Protein AF-A0A922YU10-F1 (afdb_monomer_lite)

Secondary structure (DSSP, 8-state):
--S---HHHHHHHHHHHHHHHHHHHHHHHHHHHHHHHHHHH-HHHHHHHHT--S-EESPPEEEEEEEETTTTEEEEEEEETTHHHHHHHS-TT-EE--GGGSTT-S--HHHHHHHHHHHHHHHHHHHHHHHHHHHHHHHHTT--STTTT---HHHHHHHHHGGGHHHHHHHHHHHHHHHTTTTEEETTTEEHHHH-----HHHHHHHHHHHHHHHHHHHHHHHHHHHHHHH-GGGTSPPP-TT--------

pLDDT: mean 87.03, std 13.73, range [37.84, 98.06]

Foldseek 3Di:
DPPPDDPVNLVVVLVVLVCLLVVLVVVVVVVLVVLQVCCVQPLLLLQLQQLFQAKFFLDWRFLDFCRDPVVSHTHPTDTDTSVSCCSNPVDRGDIRHHNNVQVQQWFDRRLLNVLSNLLVVLSVVSNVLSVVLNVQLVVLVPPPDPPSRDDPPVSVVVVVVNPCSVVSNVVSVVSSVPRRQPQAPPRPPHGPVNPDDPDDPVVVVVVVVVVCVVVVVVVVVVVVVVVVCVVPVPVPDDPDPPDPPPDDDDD

Structure (mmCIF, N/CA/C/O backbone):
data_AF-A0A922YU10-F1
#
_entry.id   AF-A0A922YU10-F1
#
loop_
_atom_site.group_PDB
_atom_site.id
_atom_site.type_symbol
_atom_site.label_atom_id
_atom_site.label_alt_id
_atom_site.label_comp_id
_atom_site.label_asym_id
_atom_site.label_entity_id
_atom_site.label_seq_id
_atom_site.pdbx_PDB_ins_code
_atom_site.Cartn_x
_atom_site.Cartn_y
_atom_site.Cartn_z
_atom_site.occupancy
_atom_site.B_iso_or_equiv
_atom_site.auth_seq_id
_atom_site.auth_comp_id
_atom_site.auth_asym_id
_atom_site.auth_atom_id
_atom_site.pdbx_PDB_model_num
ATOM 1 N N . ILE A 1 1 ? 15.944 -7.758 -24.713 1.00 63.25 1 ILE A N 1
ATOM 2 C CA . ILE A 1 1 ? 15.212 -9.053 -24.683 1.00 63.25 1 ILE A CA 1
ATOM 3 C C . ILE A 1 1 ? 14.972 -9.581 -26.100 1.00 63.25 1 ILE A C 1
ATOM 5 O O . ILE A 1 1 ? 15.513 -10.628 -26.408 1.00 63.25 1 ILE A O 1
ATOM 9 N N . LYS A 1 2 ? 14.272 -8.854 -26.985 1.00 69.75 2 LYS A N 1
ATOM 10 C CA . LYS A 1 2 ? 13.959 -9.302 -28.364 1.00 69.75 2 LYS A CA 1
ATOM 11 C C . LYS A 1 2 ? 14.971 -8.888 -29.456 1.00 69.75 2 LYS A C 1
ATOM 13 O O . LYS A 1 2 ? 14.650 -8.929 -30.631 1.00 69.75 2 LYS A O 1
ATOM 18 N N . GLY A 1 3 ? 16.167 -8.427 -29.081 1.00 66.62 3 GLY A N 1
ATOM 19 C CA . GLY A 1 3 ? 17.200 -8.001 -30.045 1.00 66.62 3 GLY A CA 1
ATOM 20 C C . GLY A 1 3 ? 16.913 -6.702 -30.819 1.00 66.62 3 GLY A C 1
ATOM 21 O O . GLY A 1 3 ? 17.742 -6.286 -31.610 1.00 66.62 3 GLY A O 1
ATOM 22 N N . SER A 1 4 ? 15.788 -6.027 -30.563 1.00 69.62 4 SER A N 1
ATOM 23 C CA . SER A 1 4 ? 15.330 -4.829 -31.287 1.00 69.62 4 SER A CA 1
ATOM 24 C C . SER A 1 4 ? 15.672 -3.499 -30.593 1.00 69.62 4 SER A C 1
ATOM 26 O O . SER A 1 4 ? 14.933 -2.522 -30.714 1.00 69.62 4 SER A O 1
ATOM 28 N N . ALA A 1 5 ? 16.722 -3.463 -29.768 1.00 68.50 5 ALA A N 1
ATOM 29 C CA . ALA A 1 5 ? 17.034 -2.287 -28.957 1.00 68.50 5 ALA A CA 1
ATOM 30 C C . ALA A 1 5 ? 17.650 -1.170 -29.813 1.00 68.50 5 ALA A C 1
ATOM 32 O O . ALA A 1 5 ? 18.617 -1.400 -30.533 1.00 68.50 5 ALA A O 1
ATOM 33 N N . THR A 1 6 ? 17.127 0.052 -29.695 1.00 75.69 6 THR A N 1
ATOM 34 C CA . THR A 1 6 ? 17.682 1.238 -30.364 1.00 75.69 6 THR A CA 1
ATOM 35 C C . THR A 1 6 ? 18.381 2.154 -29.358 1.00 75.69 6 THR A C 1
ATOM 37 O O . THR A 1 6 ? 18.243 2.002 -28.139 1.00 75.69 6 THR A O 1
ATOM 40 N N . GLY A 1 7 ? 19.122 3.159 -29.839 1.00 72.94 7 GLY A N 1
ATOM 41 C CA . GLY A 1 7 ? 19.692 4.194 -28.966 1.00 72.94 7 GLY A CA 1
ATOM 42 C C . GLY A 1 7 ? 18.627 4.949 -28.153 1.00 72.94 7 GLY A C 1
ATOM 43 O O . GLY A 1 7 ? 18.881 5.330 -27.010 1.00 72.94 7 GLY A O 1
ATOM 44 N N . GLY A 1 8 ? 17.415 5.103 -28.701 1.00 77.81 8 GLY A N 1
ATOM 45 C CA . GLY A 1 8 ? 16.271 5.693 -28.000 1.00 77.81 8 GLY A CA 1
ATOM 46 C C . GLY A 1 8 ? 15.814 4.853 -26.806 1.00 77.81 8 GLY A C 1
ATOM 47 O O . GLY A 1 8 ? 15.637 5.393 -25.715 1.00 77.81 8 GLY A O 1
ATOM 48 N N . THR A 1 9 ? 15.723 3.528 -26.969 1.00 79.25 9 THR A N 1
ATOM 49 C CA . THR A 1 9 ? 15.340 2.598 -25.892 1.00 79.25 9 THR A CA 1
ATOM 50 C C . THR A 1 9 ? 16.265 2.716 -24.679 1.00 79.25 9 THR A C 1
ATOM 52 O O . THR A 1 9 ? 15.799 2.777 -23.544 1.00 79.25 9 THR A O 1
ATOM 55 N N . HIS A 1 10 ? 17.577 2.806 -24.907 1.00 79.19 10 HIS A N 1
ATOM 56 C CA . HIS A 1 10 ? 18.562 2.922 -23.830 1.00 79.19 10 HIS A CA 1
ATOM 57 C C . HIS A 1 10 ? 18.478 4.263 -23.090 1.00 79.19 10 HIS A C 1
ATOM 59 O O . HIS A 1 10 ? 18.588 4.300 -21.863 1.00 79.19 10 HIS A O 1
ATOM 65 N N . LYS A 1 11 ? 18.257 5.366 -23.819 1.00 83.19 11 LYS A N 1
ATOM 66 C CA . LYS A 1 11 ? 18.072 6.696 -23.218 1.00 83.19 11 LYS A CA 1
ATOM 67 C C . LYS A 1 11 ? 16.794 6.755 -22.379 1.00 83.19 11 LYS A C 1
ATOM 69 O O . LYS A 1 11 ? 16.854 7.216 -21.243 1.00 83.19 11 LYS A O 1
ATOM 74 N N . ALA A 1 12 ? 15.682 6.242 -22.908 1.00 86.75 12 ALA A N 1
ATOM 75 C CA . ALA A 1 12 ? 14.401 6.195 -22.206 1.00 86.75 12 ALA A CA 1
ATOM 76 C C . ALA A 1 12 ? 14.489 5.360 -20.921 1.00 86.75 12 ALA A C 1
ATOM 78 O O . ALA A 1 12 ? 14.097 5.827 -19.855 1.00 86.75 12 ALA A O 1
ATOM 79 N N . LEU A 1 13 ? 15.090 4.168 -21.000 1.00 88.19 13 LEU A N 1
ATOM 80 C CA . LEU A 1 13 ? 15.297 3.302 -19.841 1.00 88.19 13 LEU A CA 1
ATOM 81 C C . LEU A 1 13 ? 16.122 3.996 -18.752 1.00 88.19 13 LEU A C 1
ATOM 83 O O . LEU A 1 13 ? 15.745 3.997 -17.584 1.00 88.19 13 LEU A O 1
ATOM 87 N N . ARG A 1 14 ? 17.245 4.614 -19.135 1.00 87.50 14 ARG A N 1
ATOM 88 C CA . ARG A 1 14 ? 18.115 5.321 -18.192 1.00 87.50 14 ARG A CA 1
ATOM 89 C C . ARG A 1 14 ? 17.399 6.498 -17.536 1.00 87.50 14 ARG A C 1
ATOM 91 O O . ARG A 1 14 ? 17.548 6.685 -16.333 1.00 87.50 14 ARG A O 1
ATOM 98 N N . ALA A 1 15 ? 16.635 7.271 -18.305 1.00 90.75 15 ALA A N 1
ATOM 99 C CA . ALA A 1 15 ? 15.842 8.372 -17.771 1.00 90.75 15 ALA A CA 1
ATOM 100 C C . ALA A 1 15 ? 14.806 7.864 -16.756 1.00 90.75 15 ALA A C 1
ATOM 102 O O . ALA A 1 15 ? 14.769 8.361 -15.634 1.00 90.75 15 ALA A O 1
ATOM 103 N N . ALA A 1 16 ? 14.047 6.820 -17.103 1.00 92.06 16 ALA A N 1
ATOM 104 C CA . ALA A 1 16 ? 13.046 6.224 -16.220 1.00 92.06 16 ALA A CA 1
ATOM 105 C C . ALA A 1 16 ? 13.653 5.706 -14.905 1.00 92.06 16 ALA A C 1
ATOM 107 O O . ALA A 1 16 ? 13.128 5.991 -13.833 1.00 92.06 16 ALA A O 1
ATOM 108 N N . VAL A 1 17 ? 14.793 5.008 -14.968 1.00 93.00 17 VAL A N 1
ATOM 109 C CA . VAL A 1 17 ? 15.491 4.496 -13.775 1.00 93.00 17 VAL A CA 1
ATOM 110 C C . VAL A 1 17 ? 15.980 5.629 -12.873 1.00 93.00 17 VAL A C 1
ATOM 112 O O . VAL A 1 17 ? 15.853 5.531 -11.654 1.00 93.00 17 VAL A O 1
ATOM 115 N N . ILE A 1 18 ? 16.528 6.707 -13.445 1.00 92.75 18 ILE A N 1
ATOM 116 C CA . ILE A 1 18 ? 16.991 7.865 -12.667 1.00 92.75 18 ILE A CA 1
ATOM 117 C C . ILE A 1 18 ? 15.807 8.543 -11.977 1.00 92.75 18 ILE A C 1
ATOM 119 O O . ILE A 1 18 ? 15.871 8.789 -10.775 1.00 92.75 18 ILE A O 1
ATOM 123 N N . VAL A 1 19 ? 14.721 8.793 -12.715 1.00 95.69 19 VAL A N 1
ATOM 124 C CA . VAL A 1 19 ? 13.504 9.395 -12.157 1.00 95.69 19 VAL A CA 1
ATOM 125 C C . VAL A 1 19 ? 12.948 8.526 -11.032 1.00 95.69 19 VAL A C 1
ATOM 127 O O . VAL A 1 19 ? 12.723 9.039 -9.942 1.00 95.69 19 VAL A O 1
ATOM 130 N N . ALA A 1 20 ? 12.807 7.215 -11.244 1.00 94.62 20 ALA A N 1
ATOM 131 C CA . ALA A 1 20 ? 12.330 6.297 -10.212 1.00 94.62 20 ALA A CA 1
ATOM 132 C C . ALA A 1 20 ? 13.243 6.297 -8.973 1.00 94.62 20 ALA A C 1
ATOM 134 O O . ALA A 1 20 ? 12.758 6.365 -7.849 1.00 94.62 20 ALA A O 1
ATOM 135 N N . SER A 1 21 ? 14.564 6.305 -9.164 1.00 95.19 21 SER A N 1
ATOM 136 C CA . SER A 1 21 ? 15.535 6.281 -8.058 1.00 95.19 21 SER A CA 1
ATOM 137 C C . SER A 1 21 ? 15.451 7.500 -7.137 1.00 95.19 21 SER A C 1
ATOM 139 O O . SER A 1 21 ? 15.830 7.391 -5.972 1.00 95.19 21 SER A O 1
ATOM 141 N N . VAL A 1 22 ? 14.973 8.640 -7.649 1.00 96.31 22 VAL A N 1
ATOM 142 C CA . VAL A 1 22 ? 14.784 9.888 -6.890 1.00 96.31 22 VAL A CA 1
ATOM 143 C C . VAL A 1 22 ? 13.349 10.025 -6.381 1.00 96.31 22 VAL A C 1
ATOM 145 O O . VAL A 1 22 ? 13.140 10.382 -5.225 1.00 96.31 22 VAL A O 1
ATOM 148 N N . ALA A 1 23 ? 12.357 9.722 -7.218 1.00 95.88 23 ALA A N 1
ATOM 149 C CA . ALA A 1 23 ? 10.946 9.853 -6.867 1.00 95.88 23 ALA A CA 1
ATOM 150 C C . ALA A 1 23 ? 10.537 8.887 -5.749 1.00 95.88 23 ALA A C 1
ATOM 152 O O . ALA A 1 23 ? 9.730 9.238 -4.895 1.00 95.88 23 ALA A O 1
ATOM 153 N N . MET A 1 24 ? 11.105 7.681 -5.722 1.00 95.31 24 MET A N 1
ATOM 154 C CA . MET A 1 24 ? 10.720 6.676 -4.738 1.00 95.31 24 MET A CA 1
ATOM 155 C C . MET A 1 24 ? 11.103 7.031 -3.295 1.00 95.31 24 MET A C 1
ATOM 157 O O . MET A 1 24 ? 10.224 6.953 -2.444 1.00 95.31 24 MET A O 1
ATOM 161 N N . PRO A 1 25 ? 12.334 7.472 -2.978 1.00 96.06 25 PRO A N 1
ATOM 162 C CA . PRO A 1 25 ? 12.652 7.961 -1.633 1.00 96.06 25 PRO A CA 1
ATOM 163 C C . PRO A 1 25 ? 11.741 9.101 -1.171 1.00 96.06 25 PRO A C 1
ATOM 165 O O . PRO A 1 25 ? 11.291 9.100 -0.029 1.00 96.06 25 PRO A O 1
ATOM 168 N N . LEU A 1 26 ? 11.417 10.034 -2.072 1.00 96.62 26 LEU A N 1
ATOM 169 C CA . LEU A 1 26 ? 10.479 11.121 -1.781 1.00 96.62 26 LEU A CA 1
ATOM 170 C C . LEU A 1 26 ? 9.072 10.586 -1.479 1.00 96.62 26 LEU A C 1
ATOM 172 O O . LEU A 1 26 ? 8.432 11.048 -0.541 1.00 96.62 26 LEU A O 1
ATOM 176 N N . GLN A 1 27 ? 8.613 9.579 -2.226 1.00 95.44 27 GLN A N 1
ATOM 177 C CA . GLN A 1 27 ? 7.332 8.914 -1.986 1.00 95.44 27 GLN A CA 1
ATOM 178 C C . GLN A 1 27 ? 7.302 8.186 -0.635 1.00 95.44 27 GLN A C 1
ATOM 180 O O . GLN A 1 27 ? 6.288 8.234 0.054 1.00 95.44 27 GLN A O 1
ATOM 185 N N . PHE A 1 28 ? 8.396 7.526 -0.244 1.00 94.25 28 PHE A N 1
ATOM 186 C CA . PHE A 1 28 ? 8.517 6.879 1.067 1.00 94.25 28 PHE A CA 1
ATOM 187 C C . PHE A 1 28 ? 8.444 7.898 2.201 1.00 94.25 28 PHE A C 1
ATOM 189 O O . PHE A 1 28 ? 7.699 7.692 3.152 1.00 94.25 28 PHE A O 1
ATOM 196 N N . PHE A 1 29 ? 9.155 9.016 2.063 1.00 94.50 29 PHE A N 1
ATOM 197 C CA . PHE A 1 29 ? 9.092 10.112 3.023 1.00 94.50 29 PHE A CA 1
ATOM 198 C C . PHE A 1 29 ? 7.679 10.705 3.127 1.00 94.50 29 PHE A C 1
ATOM 200 O O . PHE A 1 29 ? 7.156 10.878 4.220 1.00 94.50 29 PHE A O 1
ATOM 207 N N . ALA A 1 30 ? 7.012 10.952 1.996 1.00 94.81 30 ALA A N 1
ATOM 208 C CA . ALA A 1 30 ? 5.623 11.410 2.001 1.00 94.81 30 ALA A CA 1
ATOM 209 C C . ALA A 1 30 ? 4.671 10.384 2.647 1.00 94.81 30 ALA A C 1
ATOM 211 O O . ALA A 1 30 ? 3.748 10.762 3.365 1.00 94.81 30 ALA A O 1
ATOM 212 N N . GLY A 1 31 ? 4.896 9.087 2.415 1.00 92.38 31 GLY A N 1
ATOM 213 C CA . GLY A 1 31 ? 4.129 8.006 3.034 1.00 92.38 31 GLY A CA 1
ATOM 214 C C . GLY A 1 31 ? 4.286 7.955 4.553 1.00 92.38 31 GLY A C 1
ATOM 215 O O . GLY A 1 31 ? 3.296 7.781 5.256 1.00 92.38 31 GLY A O 1
ATOM 216 N N . ASP A 1 32 ? 5.501 8.166 5.053 1.00 93.12 32 ASP A N 1
ATOM 217 C CA . ASP A 1 32 ? 5.805 8.247 6.483 1.00 93.12 32 ASP A CA 1
ATOM 218 C C . ASP A 1 32 ? 5.088 9.431 7.161 1.00 93.12 32 ASP A C 1
ATOM 220 O O . ASP A 1 32 ? 4.375 9.250 8.150 1.00 93.12 32 ASP A O 1
ATOM 224 N N . LEU A 1 33 ? 5.130 10.616 6.540 1.00 93.06 33 LEU A N 1
ATOM 225 C CA . LEU A 1 33 ? 4.363 11.784 6.995 1.00 93.06 33 LEU A CA 1
ATOM 226 C C . LEU A 1 33 ? 2.849 11.516 7.023 1.00 93.06 33 LEU A C 1
ATOM 228 O O . LEU A 1 33 ? 2.152 11.921 7.956 1.00 93.06 33 LEU A O 1
ATOM 232 N N . HIS A 1 34 ? 2.322 10.810 6.019 1.00 91.25 34 HIS A N 1
ATOM 233 C CA . HIS A 1 34 ? 0.925 10.380 6.024 1.00 91.25 34 HIS A CA 1
ATOM 234 C C . HIS A 1 34 ? 0.627 9.358 7.127 1.00 91.25 34 HIS A C 1
ATOM 236 O O . HIS A 1 34 ? -0.472 9.390 7.687 1.00 91.25 34 HIS A O 1
ATOM 242 N N . GLY A 1 35 ? 1.577 8.482 7.457 1.00 88.88 35 GLY A N 1
ATOM 243 C CA . GLY A 1 35 ? 1.487 7.537 8.569 1.00 88.88 35 GLY A CA 1
ATOM 244 C C . GLY A 1 35 ? 1.318 8.252 9.907 1.00 88.88 35 GLY A C 1
ATOM 245 O O . GLY A 1 35 ? 0.346 7.979 10.609 1.00 88.88 35 GLY A O 1
ATOM 246 N N . LEU A 1 36 ? 2.173 9.239 10.195 1.00 90.75 36 LEU A N 1
ATOM 247 C CA . LEU A 1 36 ? 2.076 10.085 11.394 1.00 90.75 36 LEU A CA 1
ATOM 248 C C . LEU A 1 36 ? 0.720 10.790 11.498 1.00 90.75 36 LEU A C 1
ATOM 250 O O . LEU A 1 36 ? 0.037 10.702 12.517 1.00 90.75 36 LEU A O 1
ATOM 254 N N . ASN A 1 37 ? 0.286 11.438 10.413 1.00 92.19 37 ASN A N 1
ATOM 255 C CA . ASN A 1 37 ? -1.009 12.116 10.383 1.00 92.19 37 ASN A CA 1
ATOM 256 C C . ASN A 1 37 ? -2.175 11.137 10.612 1.00 92.19 37 ASN A C 1
ATOM 258 O O . ASN A 1 37 ? -3.168 11.477 11.254 1.00 92.19 37 ASN A O 1
ATOM 262 N N . THR A 1 38 ? -2.070 9.920 10.068 1.00 91.56 38 THR A N 1
ATOM 263 C CA . THR A 1 38 ? -3.089 8.875 10.234 1.00 91.56 38 THR A CA 1
ATOM 264 C C . THR A 1 38 ? -3.099 8.331 11.657 1.00 91.56 38 THR A C 1
ATOM 266 O O . THR A 1 38 ? -4.178 8.063 12.171 1.00 91.56 38 THR A O 1
ATOM 269 N N . LEU A 1 39 ? -1.943 8.210 12.313 1.00 91.19 39 LEU A N 1
ATOM 270 C CA . LEU A 1 39 ? -1.864 7.809 13.716 1.00 91.19 39 LEU A CA 1
ATOM 271 C C . LEU A 1 39 ? -2.597 8.807 14.621 1.00 91.19 39 LEU A C 1
ATOM 273 O O . LEU A 1 39 ? -3.356 8.390 15.489 1.00 91.19 39 LEU A O 1
ATOM 277 N N . GLU A 1 40 ? -2.422 10.106 14.377 1.00 90.75 40 GLU A N 1
ATOM 278 C CA . GLU A 1 40 ? -3.069 11.163 15.161 1.00 90.75 40 GLU A CA 1
ATOM 279 C C . GLU A 1 40 ? -4.591 11.212 14.945 1.00 90.75 40 GLU A C 1
ATOM 281 O O . GLU A 1 40 ? -5.357 11.317 15.901 1.00 90.75 40 GLU A O 1
ATOM 286 N N . HIS A 1 41 ? -5.051 11.110 13.694 1.00 91.81 41 HIS A N 1
ATOM 287 C CA . HIS A 1 41 ? -6.459 11.358 13.356 1.00 91.81 41 HIS A CA 1
ATOM 288 C C . HIS A 1 41 ? -7.307 10.090 13.200 1.00 91.81 41 HIS A C 1
ATOM 290 O O . HIS A 1 41 ? -8.531 10.153 13.308 1.00 91.81 41 HIS A O 1
ATOM 296 N N . GLN A 1 42 ? -6.696 8.947 12.882 1.00 93.25 42 GLN A N 1
ATOM 297 C CA . GLN A 1 42 ? -7.364 7.663 12.626 1.00 93.25 42 GLN A CA 1
ATOM 298 C C . GLN A 1 42 ? -6.573 6.485 13.232 1.00 93.25 42 GLN A C 1
ATOM 300 O O . GLN A 1 42 ? -6.197 5.555 12.510 1.00 93.25 42 GLN A O 1
ATOM 305 N N . PRO A 1 43 ? -6.342 6.480 14.558 1.00 93.94 43 PRO A N 1
ATOM 306 C CA . PRO A 1 43 ? -5.518 5.469 15.228 1.00 93.94 43 PRO A CA 1
ATOM 307 C C . PRO A 1 43 ? -6.021 4.032 15.024 1.00 93.94 43 PRO A C 1
ATOM 309 O O . PRO A 1 43 ? -5.215 3.130 14.800 1.00 93.94 43 PRO A O 1
ATOM 312 N N . ALA A 1 44 ? -7.341 3.817 14.971 1.00 94.50 44 ALA A N 1
ATOM 313 C CA . ALA A 1 44 ? -7.937 2.505 14.696 1.00 94.50 44 ALA A CA 1
ATOM 314 C C . ALA A 1 44 ? -7.490 1.912 13.346 1.00 94.50 44 ALA A C 1
ATOM 316 O O . ALA A 1 44 ? -7.310 0.700 13.213 1.00 94.50 44 ALA A O 1
ATOM 317 N N . LYS A 1 45 ? -7.274 2.767 12.336 1.00 94.69 45 LYS A N 1
ATOM 318 C CA . LYS A 1 45 ? -6.774 2.339 11.027 1.00 94.69 45 LYS A CA 1
ATOM 319 C C . LYS A 1 45 ? -5.336 1.841 11.139 1.00 94.69 45 LYS A C 1
ATOM 321 O O . LYS A 1 45 ? -5.018 0.794 10.586 1.00 94.69 45 LYS A O 1
ATOM 326 N N . VAL A 1 46 ? -4.482 2.573 11.852 1.00 93.31 46 VAL A N 1
ATOM 327 C CA . VAL A 1 46 ? -3.074 2.198 12.051 1.00 93.31 46 VAL A CA 1
ATOM 328 C C . VAL A 1 46 ? -2.964 0.901 12.853 1.00 93.31 46 VAL A C 1
ATOM 330 O O . VAL A 1 46 ? -2.234 -0.006 12.454 1.00 93.31 46 VAL A O 1
ATOM 333 N N . ALA A 1 47 ? -3.762 0.763 13.913 1.00 93.94 47 ALA A N 1
ATOM 334 C CA . ALA A 1 47 ? -3.841 -0.460 14.704 1.00 93.94 47 ALA A CA 1
ATOM 335 C C . ALA A 1 47 ? -4.215 -1.676 13.835 1.00 93.94 47 ALA A C 1
ATOM 337 O O . ALA A 1 47 ? -3.582 -2.728 13.929 1.00 93.94 47 ALA A O 1
ATOM 338 N N . ALA A 1 48 ? -5.174 -1.510 12.915 1.00 95.06 48 ALA A N 1
ATOM 339 C CA . ALA A 1 48 ? -5.566 -2.543 11.957 1.00 95.06 48 ALA A CA 1
ATOM 340 C C . ALA A 1 48 ? -4.490 -2.851 10.893 1.00 95.06 48 ALA A C 1
ATOM 342 O O . ALA A 1 48 ? -4.334 -4.010 10.508 1.00 95.06 48 ALA A O 1
ATOM 343 N N . MET A 1 49 ? -3.722 -1.856 10.425 1.00 94.44 49 MET A N 1
ATOM 344 C CA . MET A 1 49 ? -2.603 -2.085 9.492 1.00 94.44 49 MET A CA 1
ATOM 345 C C . MET A 1 49 ? -1.524 -2.983 10.112 1.00 94.44 49 MET A C 1
ATOM 347 O O . MET A 1 49 ? -1.023 -3.907 9.461 1.00 94.44 49 MET A O 1
ATOM 351 N N . GLU A 1 50 ? -1.188 -2.734 11.378 1.00 91.81 50 GLU A N 1
ATOM 352 C CA . GLU A 1 50 ? -0.142 -3.464 12.100 1.00 91.81 50 GLU A CA 1
ATOM 353 C C . GLU A 1 50 ? -0.644 -4.736 12.801 1.00 91.81 50 GLU A C 1
ATOM 355 O O . GLU A 1 50 ? 0.159 -5.614 13.129 1.00 91.81 50 GLU A O 1
ATOM 360 N N . GLY A 1 51 ? -1.962 -4.884 12.972 1.00 92.69 51 GLY A N 1
ATOM 361 C CA . GLY A 1 51 ? -2.567 -5.992 13.715 1.00 92.69 51 GLY A CA 1
ATOM 362 C C . GLY A 1 51 ? -2.303 -5.893 15.220 1.00 92.69 51 GLY A C 1
ATOM 363 O O . GLY A 1 51 ? -2.000 -6.904 15.854 1.00 92.69 51 GLY A O 1
ATOM 364 N N . ILE A 1 52 ? -2.356 -4.674 15.768 1.00 94.06 52 ILE A N 1
ATOM 365 C CA . ILE A 1 52 ? -2.158 -4.382 17.193 1.00 94.06 52 ILE A CA 1
ATOM 366 C C . ILE A 1 52 ? -3.514 -4.475 17.890 1.00 94.06 52 ILE A C 1
ATOM 368 O O . ILE A 1 52 ? -4.356 -3.596 17.732 1.00 94.06 52 ILE A O 1
ATOM 372 N N . TRP A 1 53 ? -3.732 -5.543 18.652 1.00 93.81 53 TRP A N 1
ATOM 373 C CA . TRP A 1 53 ? -5.012 -5.791 19.323 1.00 93.81 53 TRP A CA 1
ATOM 374 C C . TRP A 1 53 ? -5.158 -4.984 20.606 1.00 93.81 53 TRP A C 1
ATOM 376 O O . TRP A 1 53 ? -6.148 -4.274 20.768 1.00 93.81 53 TRP A O 1
ATOM 386 N N . ASP A 1 54 ? -4.133 -5.020 21.454 1.00 94.62 54 ASP A N 1
ATOM 387 C CA . ASP A 1 54 ? -4.104 -4.325 22.737 1.00 94.62 54 ASP A CA 1
ATOM 388 C C . ASP A 1 54 ? -3.160 -3.124 22.702 1.00 94.62 54 ASP A C 1
ATOM 390 O O . ASP A 1 54 ? -2.093 -3.159 22.078 1.00 94.62 54 ASP A O 1
ATOM 394 N N . THR A 1 55 ? -3.550 -2.063 23.405 1.00 94.75 55 THR A N 1
ATOM 395 C CA . THR A 1 55 ? -2.740 -0.853 23.553 1.00 94.75 55 THR A CA 1
ATOM 396 C C . THR A 1 55 ? -1.449 -1.160 24.292 1.00 94.75 55 THR A C 1
ATOM 398 O O . THR A 1 55 ? -1.445 -1.733 25.382 1.00 94.75 55 THR A O 1
ATOM 401 N N . GLN A 1 56 ? -0.328 -0.775 23.687 1.00 92.00 56 GLN A N 1
ATOM 402 C CA . GLN A 1 56 ? 0.993 -1.095 24.212 1.00 92.00 56 GLN A CA 1
ATOM 403 C C . GLN A 1 56 ? 2.031 -0.034 23.856 1.00 92.00 56 GLN A C 1
ATOM 405 O O . GLN A 1 56 ? 1.956 0.641 22.826 1.00 92.00 56 GLN A O 1
ATOM 410 N N . LYS A 1 57 ? 3.046 0.080 24.715 1.00 92.19 57 LYS A N 1
ATOM 411 C CA . LYS A 1 57 ? 4.226 0.918 24.483 1.00 92.19 57 LYS A CA 1
ATOM 412 C C . LYS A 1 57 ? 5.285 0.141 23.724 1.00 92.19 57 LYS A C 1
ATOM 414 O O . LYS A 1 57 ? 5.601 -0.990 24.087 1.00 92.19 57 LYS A O 1
ATOM 419 N N . GLY A 1 58 ? 5.874 0.770 22.712 1.00 89.00 58 GLY A N 1
ATOM 420 C CA . GLY A 1 58 ? 6.887 0.119 21.883 1.00 89.00 58 GLY A CA 1
ATOM 421 C C . GLY A 1 58 ? 6.306 -1.031 21.065 1.00 89.00 58 GLY A C 1
ATOM 422 O O . GLY A 1 58 ? 6.854 -2.136 21.060 1.00 89.00 58 GLY A O 1
ATOM 423 N N . ALA A 1 59 ? 5.195 -0.754 20.383 1.00 89.44 59 ALA A N 1
ATOM 424 C CA . ALA A 1 59 ? 4.506 -1.686 19.517 1.00 89.44 59 ALA A CA 1
ATOM 425 C C . ALA A 1 59 ? 5.467 -2.297 18.474 1.00 89.44 59 ALA A C 1
ATOM 427 O O . ALA A 1 59 ? 6.298 -1.593 17.875 1.00 89.44 59 ALA A O 1
ATOM 428 N N . PRO A 1 60 ? 5.387 -3.616 18.259 1.00 89.31 60 PRO A N 1
ATOM 429 C CA . PRO A 1 60 ? 6.174 -4.311 17.258 1.00 89.31 60 PRO A CA 1
ATOM 430 C C . PRO A 1 60 ? 5.638 -4.052 15.847 1.00 89.31 60 PRO A C 1
ATOM 432 O O . PRO A 1 60 ? 4.435 -3.913 15.649 1.00 89.31 60 PRO A O 1
ATOM 435 N N . LEU A 1 61 ? 6.538 -4.045 14.861 1.00 89.56 61 LEU A N 1
ATOM 436 C CA . LEU A 1 61 ? 6.153 -4.109 13.449 1.00 89.56 61 LEU A CA 1
ATOM 437 C C . LEU A 1 61 ? 5.872 -5.562 13.088 1.00 89.56 61 LEU A C 1
ATOM 439 O O . LEU A 1 61 ? 6.770 -6.404 13.189 1.00 89.56 61 LEU A O 1
ATOM 443 N N . THR A 1 62 ? 4.662 -5.857 12.627 1.00 90.94 62 THR A N 1
ATOM 444 C CA . THR A 1 62 ? 4.317 -7.212 12.189 1.00 90.94 62 THR A CA 1
ATOM 445 C C . THR A 1 62 ? 4.702 -7.368 10.716 1.00 90.94 62 THR A C 1
ATOM 447 O O . THR A 1 62 ? 4.096 -6.777 9.833 1.00 9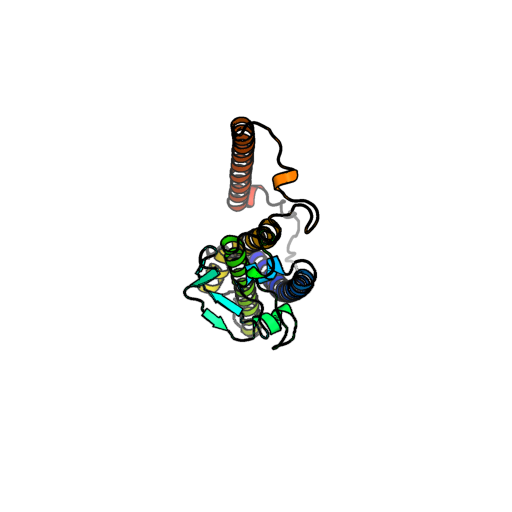0.94 62 THR A O 1
ATOM 450 N N . LEU A 1 63 ? 5.696 -8.184 10.383 1.00 88.19 63 LEU A N 1
ATOM 451 C CA . LEU A 1 63 ? 6.066 -8.433 8.983 1.00 88.19 63 LEU A CA 1
ATOM 452 C C . LEU A 1 63 ? 5.071 -9.367 8.292 1.00 88.19 63 LEU A C 1
ATOM 454 O O . LEU A 1 63 ? 4.698 -9.161 7.138 1.00 88.19 63 LEU A O 1
ATOM 458 N N . PHE A 1 64 ? 4.622 -10.387 9.015 1.00 92.19 64 PHE A N 1
ATOM 459 C CA . PHE A 1 64 ? 3.693 -11.400 8.533 1.00 92.19 64 PHE A CA 1
ATOM 460 C C . PHE A 1 64 ? 2.859 -11.916 9.700 1.00 92.19 64 PHE A C 1
ATOM 462 O O . PHE A 1 64 ? 3.340 -11.936 10.827 1.00 92.19 64 PHE A O 1
ATOM 469 N N . GLY A 1 65 ? 1.632 -12.341 9.435 1.00 91.62 65 GLY A N 1
ATOM 470 C CA . GLY A 1 65 ? 0.734 -12.928 10.421 1.00 91.62 65 GLY A CA 1
ATOM 471 C C . GLY A 1 65 ? -0.647 -13.129 9.812 1.00 91.62 65 GLY A C 1
ATOM 472 O O . GLY A 1 65 ? -0.941 -12.583 8.750 1.00 91.62 65 GLY A O 1
ATOM 473 N N . ILE A 1 66 ? -1.486 -13.924 10.461 1.00 93.94 66 ILE A N 1
ATOM 474 C CA . ILE A 1 66 ? -2.874 -14.141 10.054 1.00 93.94 66 ILE A CA 1
ATOM 475 C C . ILE A 1 66 ? -3.755 -13.522 11.144 1.00 93.94 66 ILE A C 1
ATOM 477 O O . ILE A 1 66 ? -3.875 -14.118 12.216 1.00 93.94 66 ILE A O 1
ATOM 481 N N . PRO A 1 67 ? -4.312 -12.317 10.920 1.00 93.62 67 PRO A N 1
ATOM 482 C CA . PRO A 1 67 ? -5.180 -11.676 11.899 1.00 93.62 67 PRO A CA 1
ATOM 483 C C . PRO A 1 67 ? -6.494 -12.449 12.038 1.00 93.62 67 PRO A C 1
ATOM 485 O O . PRO A 1 67 ? -7.116 -12.817 11.040 1.00 93.62 67 PRO A O 1
ATOM 488 N N . ASP A 1 68 ? -6.907 -12.668 13.280 1.00 93.25 68 ASP A N 1
ATOM 489 C CA . ASP A 1 68 ? -8.149 -13.321 13.670 1.00 93.25 68 ASP A CA 1
ATOM 490 C C . ASP A 1 68 ? -8.936 -12.376 14.581 1.00 93.25 68 ASP A C 1
ATOM 492 O O . ASP A 1 68 ? -8.666 -12.248 15.776 1.00 93.25 68 ASP A O 1
ATOM 496 N N . GLU A 1 69 ? -9.910 -11.688 13.984 1.00 90.31 69 GLU A N 1
ATOM 497 C CA . GLU A 1 69 ? -10.772 -10.729 14.682 1.00 90.31 69 GLU A CA 1
ATOM 498 C C . GLU A 1 69 ? -11.674 -11.388 15.725 1.00 90.31 69 GLU A C 1
ATOM 500 O O . GLU A 1 69 ? -11.993 -10.757 16.727 1.00 90.31 69 GLU A O 1
ATOM 505 N N . ALA A 1 70 ? -12.061 -12.652 15.530 1.00 89.25 70 ALA A N 1
ATOM 506 C CA . ALA A 1 70 ? -12.907 -13.355 16.488 1.00 89.25 70 ALA A CA 1
ATOM 507 C C . ALA A 1 70 ? -12.119 -13.737 17.747 1.00 89.25 70 ALA A C 1
ATOM 509 O O . ALA A 1 70 ? -12.649 -13.667 18.855 1.00 89.25 70 ALA A O 1
ATOM 510 N N . ALA A 1 71 ? -10.852 -14.122 17.577 1.00 90.62 71 ALA A N 1
ATOM 511 C CA . ALA A 1 71 ? -9.949 -14.404 18.686 1.00 90.62 71 ALA A CA 1
ATOM 512 C C . ALA A 1 71 ? -9.282 -13.145 19.268 1.00 90.62 71 ALA A C 1
ATOM 514 O O . ALA A 1 71 ? -8.665 -13.239 20.326 1.00 90.62 71 ALA A O 1
ATOM 515 N N . GLY A 1 72 ? -9.352 -12.000 18.580 1.00 90.25 72 GLY A N 1
ATOM 516 C CA . GLY A 1 72 ? -8.651 -10.772 18.966 1.00 90.25 72 GLY A CA 1
ATOM 517 C C . GLY A 1 72 ? -7.129 -10.935 18.973 1.00 90.25 72 GLY A C 1
ATOM 518 O O . GLY A 1 72 ? -6.452 -10.370 19.827 1.00 90.25 72 GLY A O 1
ATOM 519 N N . THR A 1 73 ? -6.583 -11.770 18.081 1.00 92.19 73 THR A N 1
ATOM 520 C CA . THR A 1 73 ? -5.146 -12.090 18.038 1.00 92.19 73 THR A CA 1
ATOM 521 C C . THR A 1 73 ? -4.638 -12.268 16.608 1.00 92.19 73 THR A C 1
ATOM 523 O O . THR A 1 73 ? -5.402 -12.481 15.669 1.00 92.19 73 THR A O 1
ATOM 526 N N . THR A 1 74 ? -3.319 -12.171 16.416 1.00 93.38 74 THR A N 1
ATOM 527 C CA . THR A 1 74 ? -2.670 -12.447 15.124 1.00 93.38 74 THR A CA 1
ATOM 528 C C . THR A 1 74 ? -1.876 -13.743 15.229 1.00 93.38 74 THR A C 1
ATOM 530 O O . THR A 1 74 ? -0.837 -13.794 15.891 1.00 93.38 74 THR A O 1
ATOM 533 N N . HIS A 1 75 ? -2.334 -14.790 14.546 1.00 91.88 75 HIS A N 1
ATOM 534 C CA . HIS A 1 75 ? -1.656 -16.087 14.520 1.00 91.88 75 HIS A CA 1
ATOM 535 C C . HIS A 1 75 ? -0.393 -16.034 13.655 1.00 91.88 75 HIS A C 1
ATOM 537 O O . HIS A 1 75 ? -0.330 -15.299 12.667 1.00 91.88 75 HIS A O 1
ATOM 543 N N . TYR A 1 76 ? 0.613 -16.846 13.999 1.00 91.69 76 TYR A N 1
ATOM 544 C CA . TYR A 1 76 ? 1.874 -16.973 13.246 1.00 91.69 76 TYR A CA 1
ATOM 545 C C . TYR A 1 76 ? 2.590 -15.633 12.984 1.00 91.69 76 TYR A C 1
ATOM 547 O O . TYR A 1 76 ? 3.210 -15.438 11.936 1.00 91.69 76 TYR A O 1
ATOM 555 N N . ALA A 1 77 ? 2.480 -14.696 13.928 1.00 89.88 77 ALA A N 1
ATOM 556 C CA . ALA A 1 77 ? 2.989 -13.345 13.762 1.00 89.88 77 ALA A CA 1
ATOM 557 C C . ALA A 1 77 ? 4.527 -13.293 13.825 1.00 89.88 77 ALA A C 1
ATOM 559 O O . ALA A 1 77 ? 5.134 -13.572 14.859 1.00 89.88 77 ALA A O 1
ATOM 560 N N . ILE A 1 78 ? 5.155 -12.878 12.725 1.00 92.06 78 ILE A N 1
ATOM 561 C CA . ILE A 1 78 ? 6.580 -12.550 12.646 1.00 92.06 78 ILE A CA 1
ATOM 562 C C . ILE A 1 78 ? 6.718 -11.060 12.926 1.00 92.06 78 ILE A C 1
ATOM 564 O O . ILE A 1 78 ? 6.276 -10.236 12.126 1.00 92.06 78 ILE A O 1
ATOM 568 N N . GLN A 1 79 ? 7.327 -10.720 14.056 1.00 91.00 79 GLN A N 1
ATOM 569 C CA . GLN A 1 79 ? 7.333 -9.363 14.591 1.00 91.00 79 GLN A CA 1
ATOM 570 C C . GLN A 1 79 ? 8.753 -8.868 14.856 1.00 91.00 79 GLN A C 1
ATOM 572 O O . GLN A 1 79 ? 9.597 -9.617 15.347 1.00 91.00 79 GLN A O 1
ATOM 577 N N . ILE A 1 80 ? 9.005 -7.591 14.563 1.00 90.19 80 ILE A N 1
ATOM 578 C CA . ILE A 1 80 ? 10.220 -6.891 14.985 1.00 90.19 80 ILE A CA 1
ATOM 579 C C . ILE A 1 80 ? 9.851 -5.966 16.154 1.00 90.19 80 ILE A C 1
ATOM 581 O O . ILE A 1 80 ? 9.086 -5.017 15.948 1.00 90.19 80 ILE A O 1
ATOM 585 N N . PRO A 1 81 ? 10.379 -6.204 17.372 1.00 88.44 81 PRO A N 1
ATOM 586 C CA . PRO A 1 81 ? 10.043 -5.409 18.552 1.00 88.44 81 PRO A CA 1
ATOM 587 C C . PRO A 1 81 ? 10.300 -3.912 18.354 1.00 88.44 81 PRO A C 1
ATOM 589 O O . PRO A 1 81 ? 11.324 -3.534 17.784 1.00 88.44 81 PRO A O 1
ATOM 592 N N . LYS A 1 82 ? 9.391 -3.067 18.862 1.00 86.38 82 LYS A N 1
ATOM 593 C CA . LYS A 1 82 ? 9.466 -1.589 18.875 1.00 86.38 82 LYS A CA 1
ATOM 594 C C . LYS A 1 82 ? 9.529 -0.881 17.518 1.00 86.38 82 LYS A C 1
ATOM 596 O O . LYS A 1 82 ? 9.532 0.349 17.473 1.00 86.38 82 LYS A O 1
ATOM 601 N N . LEU A 1 83 ? 9.591 -1.624 16.416 1.00 86.44 83 LEU A N 1
ATOM 602 C CA . LEU A 1 83 ? 9.796 -1.039 15.098 1.00 86.44 83 LEU A CA 1
ATOM 603 C C . LEU A 1 83 ? 8.550 -0.297 14.590 1.00 86.44 83 LEU A C 1
ATOM 605 O O . LEU A 1 83 ? 8.707 0.726 13.931 1.00 86.44 83 LEU A O 1
ATOM 609 N N . ALA A 1 84 ? 7.337 -0.743 14.935 1.00 83.44 84 ALA A N 1
ATOM 610 C CA . ALA A 1 84 ? 6.124 -0.013 14.566 1.00 83.44 84 ALA A CA 1
ATOM 611 C C . ALA A 1 84 ? 6.057 1.334 15.288 1.00 83.44 84 ALA A C 1
ATOM 613 O O . ALA A 1 84 ? 5.847 2.344 14.631 1.00 83.44 84 ALA A O 1
ATOM 614 N N . SER A 1 85 ? 6.322 1.384 16.600 1.00 83.31 85 SER A N 1
ATOM 615 C CA . SER A 1 85 ? 6.389 2.661 17.330 1.00 83.31 85 SER A CA 1
ATOM 616 C C . SER A 1 85 ? 7.470 3.596 16.774 1.00 83.31 85 SER A C 1
ATOM 618 O O . SER A 1 85 ? 7.228 4.791 16.618 1.00 83.31 85 SER A O 1
ATOM 620 N N . LEU A 1 86 ? 8.636 3.059 16.393 1.00 85.38 86 LEU A N 1
ATOM 621 C CA . LEU A 1 86 ? 9.693 3.860 15.773 1.00 85.38 86 LEU A CA 1
ATOM 622 C C . LEU A 1 86 ? 9.261 4.470 14.434 1.00 85.38 86 LEU A C 1
ATOM 624 O O . LEU A 1 86 ? 9.556 5.630 14.188 1.00 85.38 86 LEU A O 1
ATOM 628 N N . ILE A 1 87 ? 8.594 3.705 13.570 1.00 85.25 87 ILE A N 1
ATOM 629 C CA . ILE A 1 87 ? 8.186 4.188 12.243 1.00 85.25 87 ILE A CA 1
ATOM 630 C C . ILE A 1 87 ? 6.965 5.109 12.357 1.00 85.25 87 ILE A C 1
ATOM 632 O O . ILE A 1 87 ? 6.947 6.199 11.806 1.00 85.25 87 ILE A O 1
ATOM 636 N N . LEU A 1 88 ? 5.942 4.694 13.102 1.00 83.94 88 LEU A N 1
ATOM 637 C CA . LEU A 1 88 ? 4.654 5.387 13.143 1.00 83.94 88 LEU A CA 1
ATOM 638 C C . LEU A 1 88 ? 4.654 6.624 14.036 1.00 83.94 88 LEU A C 1
ATOM 640 O O . LEU A 1 88 ? 3.825 7.502 13.826 1.00 83.94 88 LEU A O 1
ATOM 644 N N . ALA A 1 89 ? 5.537 6.686 15.035 1.00 85.56 89 ALA A N 1
ATOM 645 C CA . ALA A 1 89 ? 5.562 7.761 16.025 1.00 85.56 89 ALA A CA 1
ATOM 646 C C . ALA A 1 89 ? 6.958 8.366 16.248 1.00 85.56 89 ALA A C 1
ATOM 648 O O . ALA A 1 89 ? 7.096 9.267 17.071 1.00 85.56 89 ALA A O 1
ATOM 649 N N . HIS A 1 90 ? 7.994 7.898 15.539 1.00 89.38 90 HIS A N 1
ATOM 650 C CA . HIS A 1 90 ? 9.381 8.360 15.707 1.00 89.38 90 HIS A CA 1
ATOM 651 C C . HIS A 1 90 ? 9.941 8.206 17.136 1.00 89.38 90 HIS A C 1
ATOM 653 O O . HIS A 1 90 ? 10.941 8.833 17.486 1.00 89.38 90 HIS A O 1
ATOM 659 N N . ASP A 1 91 ? 9.349 7.323 17.948 1.00 89.06 91 ASP A N 1
ATOM 660 C CA . ASP A 1 91 ? 9.788 7.006 19.309 1.00 89.06 91 ASP A CA 1
ATOM 661 C C . ASP A 1 91 ? 9.617 5.504 19.584 1.00 89.06 91 ASP A C 1
ATOM 663 O O . ASP A 1 91 ? 8.535 4.937 19.451 1.00 89.06 91 ASP A O 1
ATOM 667 N N . LEU A 1 92 ? 10.698 4.849 20.017 1.00 88.50 92 LEU A N 1
ATOM 668 C CA . LEU A 1 92 ? 10.737 3.422 20.355 1.00 88.50 92 LEU A CA 1
ATOM 669 C C . LEU A 1 92 ? 9.775 3.011 21.475 1.00 88.50 92 LEU A C 1
ATOM 671 O O . LEU A 1 92 ? 9.495 1.820 21.611 1.00 88.50 92 LEU A O 1
ATOM 675 N N . ASN A 1 93 ? 9.326 3.946 22.311 1.00 89.94 93 ASN A N 1
ATOM 676 C CA . ASN A 1 93 ? 8.425 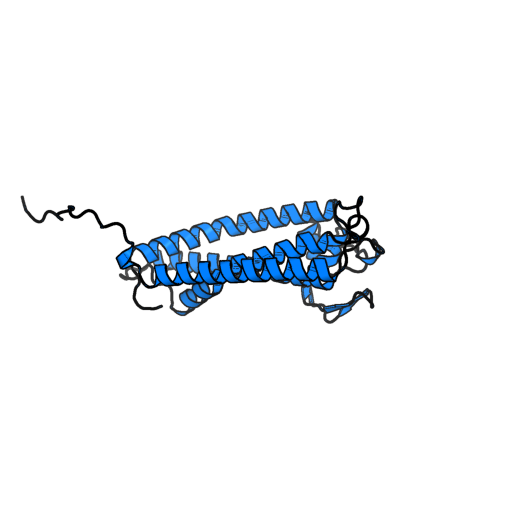3.672 23.428 1.00 89.94 93 ASN A CA 1
ATOM 677 C C . ASN A 1 93 ? 7.075 4.384 23.290 1.00 89.94 93 ASN A C 1
ATOM 679 O O . ASN A 1 93 ? 6.311 4.393 24.259 1.00 89.94 93 ASN A O 1
ATOM 683 N N . ALA A 1 94 ? 6.765 4.936 22.111 1.00 88.38 94 ALA A N 1
ATOM 684 C CA . ALA A 1 94 ? 5.451 5.503 21.849 1.00 88.38 94 ALA A CA 1
ATOM 685 C C . ALA A 1 94 ? 4.355 4.469 22.123 1.00 88.38 94 ALA A C 1
ATOM 687 O O . ALA A 1 94 ? 4.474 3.292 21.753 1.00 88.38 94 ALA A O 1
ATOM 688 N N . GLU A 1 95 ? 3.305 4.933 22.788 1.00 91.81 95 GLU A N 1
ATOM 689 C CA . GLU A 1 95 ? 2.093 4.170 23.040 1.00 91.81 95 GLU A CA 1
ATOM 690 C C . GLU A 1 95 ? 1.216 4.205 21.793 1.00 91.81 95 GLU A C 1
ATOM 692 O O . GLU A 1 95 ? 0.897 5.279 21.285 1.00 91.81 95 GLU A O 1
ATOM 697 N N . ILE A 1 96 ? 0.862 3.028 21.285 1.00 92.06 96 ILE A N 1
ATOM 698 C CA . ILE A 1 96 ? -0.003 2.884 20.116 1.00 92.06 96 ILE A CA 1
ATOM 699 C C . ILE A 1 96 ? -1.299 2.237 20.582 1.00 92.06 96 ILE A C 1
ATOM 701 O O . ILE A 1 96 ? -1.265 1.185 21.224 1.00 92.06 96 ILE A O 1
ATOM 705 N N . GLN A 1 97 ? -2.423 2.877 20.261 1.00 93.94 97 GLN A N 1
ATOM 706 C CA . GLN A 1 97 ? -3.749 2.377 20.607 1.00 93.94 97 GLN A CA 1
ATOM 707 C C . GLN A 1 97 ? -4.046 1.086 19.839 1.00 93.94 97 GLN A C 1
ATOM 709 O O . GLN A 1 97 ? -3.818 1.009 18.631 1.00 93.94 97 GLN A O 1
ATOM 714 N N . GLY A 1 98 ? -4.538 0.077 20.548 1.00 94.31 98 GLY A N 1
ATOM 715 C CA . GLY A 1 98 ? -4.944 -1.203 19.992 1.00 94.31 98 GLY A CA 1
ATOM 716 C C . GLY A 1 98 ? -6.357 -1.169 19.421 1.00 94.31 98 GLY A C 1
ATOM 717 O O . GLY A 1 98 ? -7.162 -0.295 19.731 1.00 94.31 98 GLY A O 1
ATOM 718 N N . ILE A 1 99 ? -6.674 -2.153 18.583 1.00 95.38 99 ILE A N 1
ATOM 719 C CA . ILE A 1 99 ? -7.995 -2.327 17.964 1.00 95.38 99 ILE A CA 1
ATOM 720 C C . ILE A 1 99 ? -9.100 -2.458 19.029 1.00 95.38 99 ILE A C 1
ATOM 722 O O . ILE A 1 99 ? -10.198 -1.932 18.835 1.00 95.38 99 ILE A O 1
ATOM 726 N N . ASN A 1 100 ? -8.803 -3.104 20.163 1.00 93.81 100 ASN A N 1
ATOM 727 C CA . ASN A 1 100 ? -9.758 -3.353 21.248 1.00 93.81 100 ASN A CA 1
ATOM 728 C C . ASN A 1 100 ? -10.265 -2.065 21.925 1.00 93.81 100 ASN A C 1
ATOM 730 O O . ASN A 1 100 ? -11.360 -2.065 22.488 1.00 93.81 100 ASN A O 1
ATOM 734 N N . ASP A 1 101 ? -9.535 -0.953 21.796 1.00 94.38 101 ASP A N 1
ATOM 735 C CA . ASP A 1 101 ? -9.947 0.357 22.316 1.00 94.38 101 ASP A CA 1
ATOM 736 C C . ASP A 1 101 ? -11.009 1.046 21.432 1.00 94.38 101 ASP A C 1
ATOM 738 O O . ASP A 1 101 ? -11.558 2.085 21.808 1.00 94.38 101 ASP A O 1
ATOM 742 N N . PHE A 1 102 ? -11.352 0.466 20.273 1.00 92.31 102 PHE A N 1
ATOM 743 C CA . PHE A 1 102 ? -12.308 1.021 19.304 1.00 92.31 102 PHE A CA 1
ATOM 744 C C . PHE A 1 102 ? -13.503 0.088 19.028 1.00 92.31 102 PHE A C 1
ATOM 746 O O . PHE A 1 102 ? -13.754 -0.270 17.870 1.00 92.31 102 PHE A O 1
ATOM 753 N N . PRO A 1 103 ? -14.292 -0.308 20.044 1.00 89.50 103 PRO A N 1
ATOM 754 C CA . PRO A 1 103 ? -15.343 -1.311 19.888 1.00 89.50 103 PRO A CA 1
ATOM 755 C C . PRO A 1 103 ? -16.390 -0.889 18.846 1.00 89.50 103 PRO A C 1
ATOM 757 O O . PRO A 1 103 ? -17.081 0.120 18.994 1.00 89.50 103 PRO A O 1
ATOM 760 N N . GLY A 1 104 ? -16.503 -1.668 17.764 1.00 86.12 104 GLY A N 1
ATOM 761 C CA . GLY A 1 104 ? -17.441 -1.409 16.664 1.00 86.12 104 GLY A CA 1
ATOM 762 C C . GLY A 1 104 ? -17.147 -0.144 15.843 1.00 86.12 104 GLY A C 1
ATOM 763 O O . GLY A 1 104 ? -17.994 0.283 15.056 1.00 86.12 104 GLY A O 1
ATOM 764 N N . ALA A 1 105 ? -15.973 0.465 16.031 1.00 91.69 105 ALA A N 1
ATOM 765 C CA . ALA A 1 105 ? -15.522 1.677 15.348 1.00 91.69 105 ALA A CA 1
ATOM 766 C C . ALA A 1 105 ? -14.156 1.492 14.657 1.00 91.69 105 ALA A C 1
ATOM 768 O O . ALA A 1 105 ? -13.523 2.476 14.278 1.00 91.69 105 ALA A O 1
ATOM 769 N N . HIS A 1 106 ? -13.715 0.246 14.475 1.00 93.31 106 HIS A N 1
ATOM 770 C CA . HIS A 1 106 ? -12.507 -0.102 13.732 1.00 93.31 106 HIS A CA 1
ATOM 771 C C . HIS A 1 106 ? -12.851 -0.694 12.352 1.00 93.31 106 HIS A C 1
ATOM 773 O O . HIS A 1 106 ? -13.931 -1.269 12.172 1.00 93.31 106 HIS A O 1
ATOM 779 N N . PRO A 1 107 ? -11.947 -0.576 11.363 1.00 94.69 107 PRO A N 1
ATOM 780 C CA . PRO A 1 107 ? -12.109 -1.254 10.084 1.00 94.69 107 PRO A CA 1
ATOM 781 C C . PRO A 1 107 ? -11.904 -2.769 10.228 1.00 94.69 107 PRO A C 1
ATOM 783 O O . PRO A 1 107 ? -11.291 -3.217 11.203 1.00 94.69 107 PRO A O 1
ATOM 786 N N . PRO A 1 108 ? -12.347 -3.570 9.242 1.00 95.25 108 PRO A N 1
ATOM 787 C CA . PRO A 1 108 ? -11.965 -4.975 9.181 1.00 95.25 108 PRO A CA 1
ATOM 788 C C . PRO A 1 108 ? -10.439 -5.077 9.053 1.00 95.25 108 PRO A C 1
ATOM 790 O O . PRO A 1 108 ? -9.823 -4.470 8.172 1.00 95.25 108 PRO A O 1
ATOM 793 N N . VAL A 1 109 ? -9.829 -5.843 9.947 1.00 95.25 109 VAL A N 1
ATOM 794 C CA . VAL A 1 109 ? -8.386 -5.926 10.163 1.00 95.25 109 VAL A CA 1
ATOM 795 C C . VAL A 1 109 ? -7.722 -6.655 9.007 1.00 95.25 109 VAL A C 1
ATOM 797 O O . VAL A 1 109 ? -6.782 -6.131 8.415 1.00 95.25 109 VAL A O 1
ATOM 800 N N . ALA A 1 110 ? -8.223 -7.833 8.621 1.00 95.00 110 ALA A N 1
ATOM 801 C CA . ALA A 1 110 ? -7.536 -8.675 7.639 1.00 95.00 110 ALA A CA 1
ATOM 802 C C . ALA A 1 110 ? -7.311 -7.992 6.270 1.00 95.00 110 ALA A C 1
ATOM 804 O O . ALA A 1 110 ? -6.173 -7.998 5.787 1.00 95.00 110 ALA A O 1
ATOM 805 N N . PRO A 1 111 ? -8.315 -7.356 5.632 1.00 95.69 111 PRO A N 1
ATOM 806 C CA . PRO A 1 111 ? -8.104 -6.691 4.347 1.00 95.69 111 PRO A CA 1
ATOM 807 C C . PRO A 1 111 ? -7.113 -5.526 4.438 1.00 95.69 111 PRO A C 1
ATOM 809 O O . PRO A 1 111 ? -6.288 -5.356 3.540 1.00 95.69 111 PRO A O 1
ATOM 812 N N . VAL A 1 112 ? -7.168 -4.741 5.519 1.00 96.12 112 VAL A N 1
ATOM 813 C CA . VAL A 1 112 ? -6.286 -3.584 5.734 1.00 96.12 112 VAL A CA 1
ATOM 814 C C . VAL A 1 112 ? -4.853 -4.049 5.993 1.00 96.12 112 VAL A C 1
ATOM 816 O O . VAL A 1 112 ? -3.927 -3.578 5.332 1.00 96.12 112 VAL A O 1
ATOM 819 N N . PHE A 1 113 ? -4.682 -5.036 6.873 1.00 95.75 113 PHE A N 1
ATOM 820 C CA . PHE A 1 113 ? -3.408 -5.663 7.219 1.00 95.75 113 PHE A CA 1
ATOM 821 C C . PHE A 1 113 ? -2.667 -6.188 5.980 1.00 95.75 113 PHE A C 1
ATOM 823 O O . PHE A 1 113 ? -1.489 -5.883 5.764 1.00 95.75 113 PHE A O 1
ATOM 830 N N . TRP A 1 114 ? -3.344 -6.959 5.124 1.00 95.88 114 TRP A N 1
ATOM 831 C CA . TRP A 1 114 ? -2.713 -7.519 3.926 1.00 95.88 114 TRP A CA 1
ATOM 832 C C . TRP A 1 114 ? -2.459 -6.469 2.850 1.00 95.88 114 TRP A C 1
ATOM 834 O O . TRP A 1 114 ? -1.387 -6.468 2.241 1.00 95.88 114 TRP A O 1
ATOM 844 N N . SER A 1 115 ? -3.395 -5.541 2.645 1.00 96.50 115 SER A N 1
ATOM 845 C CA . SER A 1 115 ? -3.224 -4.469 1.659 1.00 96.50 115 SER A CA 1
ATOM 846 C C . SER A 1 115 ? -2.042 -3.568 2.019 1.00 96.50 115 SER A C 1
ATOM 848 O O . SER A 1 115 ? -1.246 -3.226 1.147 1.00 96.50 115 SER A O 1
ATOM 850 N N . PHE A 1 116 ? -1.847 -3.262 3.306 1.00 95.38 116 PHE A N 1
ATOM 851 C CA . PHE A 1 116 ? -0.700 -2.484 3.775 1.00 95.38 116 PHE A CA 1
ATOM 852 C C . PHE A 1 116 ? 0.629 -3.184 3.469 1.00 95.38 116 PHE A C 1
ATOM 854 O O . PHE A 1 116 ? 1.543 -2.575 2.911 1.00 95.38 116 PHE A O 1
ATOM 861 N N . ARG A 1 117 ? 0.714 -4.495 3.723 1.00 95.00 117 ARG A N 1
ATOM 862 C CA . ARG A 1 117 ? 1.912 -5.297 3.418 1.00 95.00 117 ARG A CA 1
ATOM 863 C C . ARG A 1 117 ? 2.198 -5.394 1.931 1.00 95.00 117 ARG A C 1
ATOM 865 O O . ARG A 1 117 ? 3.356 -5.297 1.538 1.00 95.00 117 ARG A O 1
ATOM 872 N N . VAL A 1 118 ? 1.172 -5.544 1.097 1.00 96.62 118 VAL A N 1
ATOM 873 C CA . VAL A 1 118 ? 1.347 -5.522 -0.362 1.00 96.62 118 VAL A CA 1
ATOM 874 C C . VAL A 1 118 ? 1.834 -4.146 -0.819 1.00 96.62 118 VAL A C 1
ATOM 876 O O . VAL A 1 118 ? 2.780 -4.071 -1.597 1.00 96.62 118 VAL A O 1
ATOM 879 N N . MET A 1 119 ? 1.254 -3.060 -0.303 1.00 96.06 119 MET A N 1
ATOM 880 C CA . MET A 1 119 ? 1.658 -1.691 -0.637 1.00 96.06 119 MET A CA 1
ATOM 881 C C . MET A 1 119 ? 3.131 -1.434 -0.284 1.00 96.06 119 MET A C 1
ATOM 883 O O . MET A 1 119 ? 3.919 -1.058 -1.156 1.00 96.06 119 MET A O 1
ATOM 887 N N . VAL A 1 120 ? 3.519 -1.673 0.972 1.00 93.50 120 VAL A N 1
ATOM 888 C CA . VAL A 1 120 ? 4.894 -1.449 1.445 1.00 93.50 120 VAL A CA 1
ATOM 889 C C . VAL A 1 120 ? 5.862 -2.447 0.803 1.00 93.50 120 VAL A C 1
ATOM 891 O O . VAL A 1 120 ? 6.952 -2.067 0.379 1.00 93.50 120 VAL A O 1
ATOM 894 N N . GLY A 1 121 ? 5.471 -3.713 0.656 1.00 95.31 121 GLY A N 1
ATOM 895 C CA . GLY A 1 121 ? 6.292 -4.757 0.042 1.00 95.31 121 GLY A CA 1
ATOM 896 C C . GLY A 1 121 ? 6.597 -4.481 -1.432 1.00 95.31 121 GLY A C 1
ATOM 897 O O . GLY A 1 121 ? 7.746 -4.568 -1.860 1.00 95.31 121 GLY A O 1
ATOM 898 N N . VAL A 1 122 ? 5.596 -4.074 -2.216 1.00 96.56 122 VAL A N 1
ATOM 899 C CA . VAL A 1 122 ? 5.806 -3.712 -3.625 1.00 96.56 122 VAL A CA 1
ATOM 900 C C . VAL A 1 122 ? 6.574 -2.395 -3.742 1.00 96.56 122 VAL A C 1
ATOM 902 O O . VAL A 1 122 ? 7.479 -2.297 -4.570 1.00 96.56 122 VAL A O 1
ATOM 905 N N . GLY A 1 123 ? 6.287 -1.407 -2.888 1.00 95.75 123 GLY A N 1
ATOM 906 C CA . GLY A 1 123 ? 7.037 -0.150 -2.843 1.00 95.75 123 GLY A CA 1
ATOM 907 C C . GLY A 1 123 ? 8.517 -0.355 -2.505 1.00 95.75 123 GLY A C 1
ATOM 908 O O . GLY A 1 123 ? 9.390 0.202 -3.164 1.00 95.75 123 GLY A O 1
ATOM 909 N N . THR A 1 124 ? 8.837 -1.200 -1.527 1.00 95.50 124 THR A N 1
ATOM 910 C CA . THR A 1 124 ? 10.233 -1.493 -1.154 1.00 95.50 124 THR A CA 1
ATOM 911 C C . THR A 1 124 ? 10.945 -2.283 -2.251 1.00 95.50 124 THR A C 1
ATOM 913 O O . THR A 1 124 ? 12.088 -1.969 -2.591 1.00 95.50 124 THR A O 1
ATOM 916 N N . LEU A 1 125 ? 10.256 -3.239 -2.883 1.00 96.62 125 LEU A N 1
ATOM 917 C CA . LEU A 1 125 ? 10.770 -3.976 -4.039 1.00 96.62 125 LEU A CA 1
ATOM 918 C C . LEU A 1 125 ? 11.097 -3.041 -5.210 1.00 96.62 125 LEU A C 1
ATOM 920 O O . LEU A 1 125 ? 12.187 -3.117 -5.778 1.00 96.62 125 LEU A O 1
ATOM 924 N N . MET A 1 126 ? 10.177 -2.139 -5.555 1.00 96.44 126 MET A N 1
ATOM 925 C CA . MET A 1 126 ? 10.372 -1.155 -6.620 1.00 96.44 126 MET A CA 1
ATOM 926 C C . MET A 1 126 ? 11.594 -0.263 -6.344 1.00 96.44 126 MET A C 1
ATOM 928 O O . MET A 1 126 ? 12.388 -0.024 -7.257 1.00 96.44 126 MET A O 1
ATOM 932 N N . LEU A 1 127 ? 11.797 0.164 -5.091 1.00 96.62 127 LEU A N 1
ATOM 933 C CA . LEU A 1 127 ? 12.937 0.993 -4.690 1.00 96.62 127 LEU A CA 1
ATOM 934 C C . LEU A 1 127 ? 14.245 0.219 -4.854 1.00 96.62 127 LEU A C 1
ATOM 936 O O . LEU A 1 127 ? 15.193 0.715 -5.466 1.00 96.62 127 LEU A O 1
ATOM 940 N N . GLY A 1 128 ? 14.269 -1.027 -4.377 1.00 96.69 128 GLY A N 1
ATOM 941 C CA . GLY A 1 128 ? 15.406 -1.927 -4.532 1.00 96.69 128 GLY A CA 1
ATOM 942 C C . GLY A 1 128 ? 15.773 -2.147 -6.000 1.00 96.69 128 GLY A C 1
ATOM 943 O O . GLY A 1 128 ? 16.945 -2.045 -6.368 1.00 96.69 128 GLY A O 1
ATOM 944 N N . VAL A 1 129 ? 14.789 -2.380 -6.873 1.00 96.31 129 VAL A N 1
ATOM 945 C CA . VAL A 1 129 ? 15.022 -2.545 -8.319 1.00 96.31 129 VAL A CA 1
ATOM 946 C C . VAL A 1 129 ? 15.537 -1.250 -8.955 1.00 96.31 129 VAL A C 1
ATOM 948 O O . VAL A 1 129 ? 16.497 -1.296 -9.730 1.00 96.31 129 VAL A O 1
ATOM 951 N N . ALA A 1 130 ? 14.959 -0.094 -8.621 1.00 95.69 130 ALA A N 1
ATOM 952 C CA . ALA A 1 130 ? 15.396 1.196 -9.151 1.00 95.69 130 ALA A CA 1
ATOM 953 C C . ALA A 1 130 ? 16.857 1.489 -8.775 1.00 95.69 130 ALA A C 1
ATOM 955 O O . ALA A 1 130 ? 17.686 1.740 -9.653 1.00 95.69 130 ALA A O 1
ATOM 956 N N . TRP A 1 131 ? 17.200 1.364 -7.492 1.00 96.62 131 TRP A N 1
ATOM 957 C CA . TRP A 1 131 ? 18.545 1.631 -6.985 1.00 96.62 131 TRP A CA 1
ATOM 958 C C . TRP A 1 131 ? 19.584 0.621 -7.463 1.00 96.62 131 TRP A C 1
ATOM 960 O O . TRP A 1 131 ? 20.672 1.021 -7.879 1.00 96.62 131 TRP A O 1
ATOM 970 N N . THR A 1 132 ? 19.264 -0.675 -7.479 1.00 95.06 132 THR A N 1
ATOM 971 C CA . THR A 1 132 ? 20.182 -1.693 -8.021 1.00 95.06 132 THR A CA 1
ATOM 972 C C . THR A 1 132 ? 20.440 -1.469 -9.510 1.00 95.06 132 THR A C 1
ATOM 974 O O . THR A 1 132 ? 21.590 -1.538 -9.949 1.00 95.06 132 THR A O 1
ATOM 977 N N . THR A 1 133 ? 19.412 -1.115 -10.288 1.00 92.94 133 THR A N 1
ATOM 978 C CA . THR A 1 133 ? 19.564 -0.790 -11.713 1.00 92.94 133 THR A CA 1
ATOM 979 C C . THR A 1 133 ? 20.388 0.482 -11.911 1.00 92.94 133 THR A C 1
ATOM 981 O O . THR A 1 133 ? 21.307 0.495 -12.733 1.00 92.94 133 THR A O 1
ATOM 984 N N . ALA A 1 134 ? 20.121 1.540 -11.142 1.00 92.69 134 ALA A N 1
ATOM 985 C CA . ALA A 1 134 ? 20.887 2.784 -11.193 1.00 92.69 134 ALA A CA 1
ATOM 986 C C . ALA A 1 134 ? 22.364 2.558 -10.839 1.00 92.69 134 ALA A C 1
ATOM 988 O O . ALA A 1 134 ? 23.251 3.044 -11.543 1.00 92.69 134 ALA A O 1
ATOM 989 N N . TRP A 1 135 ? 22.635 1.760 -9.805 1.00 92.06 135 TRP A N 1
ATOM 990 C CA . TRP A 1 135 ? 23.986 1.379 -9.402 1.00 92.06 135 TRP A CA 1
ATOM 991 C C . TRP A 1 135 ? 24.711 0.572 -10.486 1.00 92.06 135 TRP A C 1
ATOM 993 O O . TRP A 1 135 ? 25.866 0.868 -10.803 1.00 92.06 135 TRP A O 1
ATOM 1003 N N . MET A 1 136 ? 24.038 -0.395 -11.124 1.00 90.31 136 MET A N 1
ATOM 1004 C CA . MET A 1 136 ? 24.607 -1.148 -12.251 1.00 90.31 136 MET A CA 1
ATOM 1005 C C . MET A 1 136 ? 24.964 -0.232 -13.428 1.00 90.31 136 MET A C 1
ATOM 1007 O O . MET A 1 136 ? 26.058 -0.348 -13.985 1.00 90.31 136 MET A O 1
ATOM 1011 N N . LEU A 1 137 ? 24.077 0.705 -13.784 1.00 88.44 137 LEU A N 1
ATOM 1012 C CA . LEU A 1 137 ? 24.332 1.694 -14.837 1.00 88.44 137 LEU A CA 1
ATOM 1013 C C . LEU A 1 137 ? 25.485 2.639 -14.470 1.00 88.44 137 LEU A C 1
ATOM 1015 O O . LEU A 1 137 ? 26.286 3.007 -15.330 1.00 88.44 137 LEU A O 1
ATOM 1019 N N . TRP A 1 138 ? 25.600 3.019 -13.196 1.00 86.56 138 TRP A N 1
ATOM 1020 C CA . TRP A 1 138 ? 26.690 3.857 -12.705 1.00 86.56 138 TRP A CA 1
ATOM 1021 C C . TRP A 1 138 ? 28.044 3.136 -12.760 1.00 86.56 138 TRP A C 1
ATOM 1023 O O . TRP A 1 138 ? 29.007 3.700 -13.283 1.00 86.56 138 TRP A O 1
ATOM 1033 N N . ARG A 1 139 ? 28.114 1.872 -12.316 1.00 86.06 139 ARG A N 1
ATOM 1034 C CA . ARG A 1 139 ? 29.343 1.058 -12.342 1.00 86.06 139 ARG A CA 1
ATOM 1035 C C . ARG A 1 139 ? 29.845 0.823 -13.769 1.00 86.06 139 ARG A C 1
ATOM 1037 O O . ARG A 1 139 ? 31.037 0.968 -14.032 1.00 86.06 139 ARG A O 1
ATOM 1044 N N . ARG A 1 140 ? 28.930 0.542 -14.702 1.00 79.62 140 ARG A N 1
ATOM 1045 C CA . ARG A 1 140 ? 29.248 0.284 -16.119 1.00 79.62 140 ARG A CA 1
ATOM 1046 C C . ARG A 1 140 ? 29.588 1.540 -16.920 1.00 79.62 140 ARG A C 1
ATOM 1048 O O . ARG A 1 140 ? 30.165 1.440 -17.998 1.00 79.62 140 ARG A O 1
ATOM 1055 N N . ARG A 1 141 ? 29.333 2.745 -16.388 1.00 73.56 141 ARG A N 1
ATOM 1056 C CA . ARG A 1 141 ? 29.726 4.008 -17.044 1.00 73.56 141 ARG A CA 1
ATOM 1057 C C . ARG A 1 141 ? 31.241 4.102 -17.287 1.00 73.56 141 ARG A C 1
ATOM 1059 O O . ARG A 1 141 ? 31.655 4.805 -18.207 1.00 73.56 141 ARG A O 1
ATOM 1066 N N . ARG A 1 142 ? 32.054 3.419 -16.469 1.00 64.62 142 ARG A N 1
ATOM 1067 C CA . ARG A 1 142 ? 33.526 3.406 -16.556 1.00 64.62 142 ARG A CA 1
ATOM 1068 C C . ARG A 1 142 ? 34.088 2.345 -17.508 1.00 64.62 142 ARG A C 1
ATOM 1070 O O . ARG A 1 142 ? 35.284 2.363 -17.768 1.00 64.62 142 ARG A O 1
ATOM 1077 N N . GLU A 1 143 ? 33.260 1.447 -18.036 1.00 66.50 143 GLU A N 1
ATOM 1078 C CA . GLU A 1 143 ? 33.716 0.399 -18.950 1.00 66.50 143 GLU A CA 1
ATOM 1079 C C . GLU A 1 143 ? 33.952 0.976 -20.360 1.00 66.50 143 GLU A C 1
ATOM 1081 O O . GLU A 1 143 ? 33.187 1.803 -20.869 1.00 66.50 143 GLU A O 1
ATOM 1086 N N . THR A 1 144 ? 35.047 0.565 -21.002 1.00 51.06 144 THR A N 1
ATOM 1087 C CA . THR A 1 144 ? 35.462 1.020 -22.344 1.00 51.06 144 THR A CA 1
ATOM 1088 C C . THR A 1 144 ? 34.702 0.310 -23.472 1.00 51.06 144 THR A C 1
ATOM 1090 O O . THR A 1 144 ? 34.868 0.656 -24.637 1.00 51.06 144 THR A O 1
ATOM 1093 N N . ALA A 1 145 ? 33.854 -0.666 -23.135 1.00 55.00 145 ALA A N 1
ATOM 1094 C CA . ALA A 1 145 ? 33.122 -1.486 -24.092 1.00 55.00 145 ALA A CA 1
ATOM 1095 C C . ALA A 1 145 ? 32.056 -0.677 -24.870 1.00 55.00 145 ALA A C 1
ATOM 1097 O O . ALA A 1 145 ? 31.489 0.272 -24.325 1.00 55.00 145 ALA A O 1
ATOM 1098 N N . PRO A 1 146 ? 31.739 -1.056 -26.122 1.00 54.91 146 PRO A N 1
ATOM 1099 C CA . PRO A 1 146 ? 30.738 -0.374 -26.951 1.00 54.91 146 PRO A CA 1
ATOM 1100 C C . PRO A 1 146 ? 29.296 -0.477 -26.418 1.00 54.91 146 PRO A C 1
ATOM 1102 O O . PRO A 1 146 ? 28.439 0.298 -26.832 1.00 54.91 146 PRO A O 1
ATOM 1105 N N . ASP A 1 147 ? 29.031 -1.369 -25.458 1.00 59.06 147 ASP A N 1
ATOM 1106 C CA . ASP A 1 147 ? 27.689 -1.698 -24.958 1.00 59.06 147 ASP A CA 1
ATOM 1107 C C . ASP A 1 147 ? 27.426 -1.177 -23.525 1.00 59.06 147 ASP A C 1
ATOM 1109 O O . ASP A 1 147 ? 26.908 -1.871 -22.650 1.00 59.06 147 ASP A O 1
ATOM 1113 N N . LYS A 1 148 ? 27.821 0.075 -23.248 1.00 56.00 148 LYS A N 1
ATOM 1114 C CA . LYS A 1 148 ? 27.805 0.689 -21.894 1.00 56.00 148 LYS A CA 1
ATOM 1115 C C . LYS A 1 148 ? 26.418 0.783 -21.248 1.00 56.00 148 LYS A C 1
ATOM 1117 O O . LYS A 1 148 ? 26.304 1.073 -20.059 1.00 56.00 148 LYS A O 1
ATOM 1122 N N . THR A 1 149 ? 25.361 0.593 -22.035 1.00 58.59 149 THR A N 1
ATOM 1123 C CA . THR A 1 149 ? 23.959 0.651 -21.605 1.00 58.59 149 THR A CA 1
ATOM 1124 C C . THR A 1 149 ? 23.273 -0.713 -21.577 1.00 58.59 149 THR A C 1
ATOM 1126 O O . THR A 1 149 ? 22.110 -0.778 -21.176 1.00 58.59 149 THR A O 1
ATOM 1129 N N . ALA A 1 150 ? 23.954 -1.799 -21.958 1.00 68.50 150 ALA A N 1
ATOM 1130 C CA . ALA A 1 150 ? 23.382 -3.131 -21.839 1.00 68.50 150 ALA A CA 1
ATOM 1131 C C . ALA A 1 150 ? 23.340 -3.568 -20.379 1.00 68.50 150 ALA A C 1
ATOM 1133 O O . ALA A 1 150 ? 24.358 -3.842 -19.738 1.00 68.50 150 ALA A O 1
ATOM 1134 N N . LEU A 1 151 ? 22.124 -3.667 -19.856 1.00 80.94 151 LEU A N 1
ATOM 1135 C CA . LEU A 1 151 ? 21.850 -4.379 -18.618 1.00 80.94 151 LEU A CA 1
ATOM 1136 C C . LEU A 1 151 ? 21.894 -5.894 -18.864 1.00 80.94 151 LEU A C 1
ATOM 1138 O O . LEU A 1 151 ? 21.546 -6.358 -19.957 1.00 80.94 151 LEU A O 1
ATOM 1142 N N . PRO A 1 152 ? 22.283 -6.693 -17.855 1.00 85.44 152 PRO A N 1
ATOM 1143 C CA . PRO A 1 152 ? 22.236 -8.144 -17.969 1.00 85.44 152 PRO A CA 1
ATOM 1144 C C . PRO A 1 152 ? 20.792 -8.608 -18.226 1.00 85.44 152 PRO A C 1
ATOM 1146 O O . PRO A 1 152 ? 19.839 -8.040 -17.688 1.00 85.44 152 PRO A O 1
ATOM 1149 N N . ARG A 1 153 ? 20.621 -9.660 -19.042 1.00 84.38 153 ARG A N 1
ATOM 1150 C CA . ARG A 1 153 ? 19.293 -10.181 -19.428 1.00 84.38 153 ARG A CA 1
ATOM 1151 C C . ARG A 1 153 ? 18.352 -10.430 -18.234 1.00 84.38 153 ARG A C 1
ATOM 1153 O O . ARG A 1 153 ? 17.191 -10.051 -18.363 1.00 84.38 153 ARG A O 1
ATOM 1160 N N . PRO 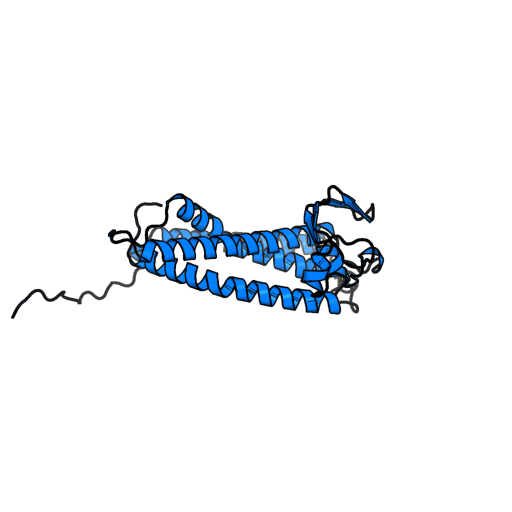A 1 154 ? 18.807 -10.973 -17.084 1.00 89.38 154 PRO A N 1
ATOM 1161 C CA . PRO A 1 154 ? 17.959 -11.119 -15.900 1.00 89.38 154 PRO A CA 1
ATOM 1162 C C . PRO A 1 154 ? 17.361 -9.797 -15.406 1.00 89.38 154 PRO A C 1
ATOM 1164 O O . PRO A 1 154 ? 16.161 -9.730 -15.167 1.00 89.38 154 PRO A O 1
ATOM 1167 N N . MET A 1 155 ? 18.156 -8.723 -15.338 1.00 89.94 155 MET A N 1
ATOM 1168 C CA . MET A 1 155 ? 17.668 -7.411 -14.896 1.00 89.94 155 MET A CA 1
ATOM 1169 C C . MET A 1 155 ? 16.613 -6.850 -15.856 1.00 89.94 155 MET A C 1
ATOM 1171 O O . MET A 1 155 ? 15.632 -6.255 -15.427 1.00 89.94 155 MET A O 1
ATOM 1175 N N . LEU A 1 156 ? 16.761 -7.088 -17.162 1.00 88.62 156 LEU A N 1
ATOM 1176 C CA . LEU A 1 156 ? 15.742 -6.687 -18.133 1.00 88.62 156 LEU A CA 1
ATOM 1177 C C . LEU A 1 156 ? 14.413 -7.429 -17.925 1.00 88.62 156 LEU A C 1
ATOM 1179 O O . LEU A 1 156 ? 13.360 -6.820 -18.093 1.00 88.62 156 LEU A O 1
ATOM 1183 N N . TYR A 1 157 ? 14.442 -8.713 -17.554 1.00 90.69 157 TYR A N 1
ATOM 1184 C CA . TYR A 1 157 ? 13.224 -9.451 -17.206 1.00 90.69 157 TYR A CA 1
ATOM 1185 C C . TYR A 1 157 ? 12.594 -8.942 -15.909 1.00 90.69 157 TYR A C 1
ATOM 1187 O O . TYR A 1 157 ? 11.376 -8.800 -15.856 1.00 90.69 157 TYR A O 1
ATOM 1195 N N . VAL A 1 158 ? 13.407 -8.603 -14.902 1.00 93.69 158 VAL A N 1
ATOM 1196 C CA . VAL A 1 158 ? 12.923 -7.974 -13.662 1.00 93.69 158 VAL A CA 1
ATOM 1197 C C . VAL A 1 158 ? 12.220 -6.653 -13.973 1.00 93.69 158 VAL A C 1
ATOM 1199 O O . VAL A 1 158 ? 11.076 -6.466 -13.576 1.00 93.69 158 VAL A O 1
ATOM 1202 N N . LEU A 1 159 ? 12.852 -5.769 -14.750 1.00 91.81 159 LEU A N 1
ATOM 1203 C CA . LEU A 1 159 ? 12.256 -4.492 -15.155 1.00 91.81 159 LEU A CA 1
ATOM 1204 C C . LEU A 1 159 ? 10.970 -4.684 -15.969 1.00 91.81 159 LEU A C 1
ATOM 1206 O O . LEU A 1 159 ? 10.013 -3.942 -15.773 1.00 91.81 159 LEU A O 1
ATOM 1210 N N . ALA A 1 160 ? 10.915 -5.699 -16.836 1.00 90.12 160 ALA A N 1
ATOM 1211 C CA . ALA A 1 160 ? 9.692 -6.042 -17.557 1.00 90.12 160 ALA A CA 1
ATOM 1212 C C . ALA A 1 160 ? 8.578 -6.511 -16.603 1.00 90.12 160 ALA A C 1
ATOM 1214 O O . ALA A 1 160 ? 7.434 -6.086 -16.752 1.00 90.12 160 ALA A O 1
ATOM 1215 N N . GLY A 1 161 ? 8.903 -7.324 -15.594 1.00 91.06 161 GLY A N 1
ATOM 1216 C CA . GLY A 1 161 ? 7.958 -7.742 -14.553 1.00 91.06 161 GLY A CA 1
ATOM 1217 C C . GLY A 1 161 ? 7.465 -6.582 -13.679 1.00 91.06 161 GLY A C 1
ATOM 1218 O O . GLY A 1 161 ? 6.298 -6.553 -13.300 1.00 91.06 161 GLY A O 1
ATOM 1219 N N . MET A 1 162 ? 8.312 -5.578 -13.429 1.00 94.06 162 MET A N 1
ATOM 1220 C CA . MET A 1 162 ? 7.949 -4.371 -12.673 1.00 94.06 162 MET A CA 1
ATOM 1221 C C . MET A 1 162 ? 7.010 -3.419 -13.433 1.00 94.06 162 MET A C 1
ATOM 1223 O O . MET A 1 162 ? 6.544 -2.444 -12.856 1.00 94.06 162 MET A O 1
ATOM 1227 N N . THR A 1 163 ? 6.663 -3.688 -14.697 1.00 90.19 163 THR A N 1
ATOM 1228 C CA . THR A 1 163 ? 5.757 -2.820 -15.480 1.00 90.19 163 THR A CA 1
ATOM 1229 C C . THR A 1 163 ? 4.422 -2.564 -14.769 1.00 90.19 163 THR A C 1
ATOM 1231 O O . THR A 1 163 ? 3.889 -1.460 -14.840 1.00 90.19 163 THR A O 1
ATOM 1234 N N . PHE A 1 164 ? 3.895 -3.560 -14.049 1.00 91.44 164 PHE A N 1
ATOM 1235 C CA . PHE A 1 164 ? 2.604 -3.467 -13.357 1.00 91.44 164 PHE A CA 1
ATOM 1236 C C . PHE A 1 164 ? 2.720 -3.225 -11.848 1.00 91.44 164 PHE A C 1
ATOM 1238 O O . PHE A 1 164 ? 1.698 -3.085 -11.178 1.00 91.44 164 PHE A O 1
ATOM 1245 N N . SER A 1 165 ? 3.936 -3.150 -11.297 1.00 94.25 165 SER A N 1
ATOM 1246 C CA . SER A 1 165 ? 4.133 -3.034 -9.847 1.00 94.25 165 SER A CA 1
ATOM 1247 C C . SER A 1 165 ? 3.521 -1.749 -9.287 1.00 94.25 165 SER A C 1
ATOM 1249 O O . SER A 1 165 ? 2.894 -1.781 -8.234 1.00 94.25 165 SER A O 1
ATOM 1251 N N . GLY A 1 166 ? 3.617 -0.637 -10.027 1.00 93.00 166 GLY A N 1
ATOM 1252 C CA . GLY A 1 166 ? 2.981 0.624 -9.644 1.00 93.00 166 GLY A CA 1
ATOM 1253 C C . GLY A 1 166 ? 1.462 0.494 -9.512 1.00 93.00 166 GLY A C 1
ATOM 1254 O O . GLY A 1 166 ? 0.892 0.979 -8.544 1.00 93.00 166 GLY A O 1
ATOM 1255 N N . TRP A 1 167 ? 0.816 -0.240 -10.422 1.00 94.44 167 TRP A N 1
ATOM 1256 C CA . TRP A 1 167 ? -0.633 -0.456 -10.386 1.00 94.44 167 TRP A CA 1
ATOM 1257 C C . TRP A 1 167 ? -1.054 -1.273 -9.158 1.00 94.44 167 TRP A C 1
ATOM 1259 O O . TRP A 1 167 ? -1.998 -0.907 -8.461 1.00 94.44 167 TRP A O 1
ATOM 1269 N N . VAL A 1 168 ? -0.298 -2.332 -8.845 1.00 96.88 168 VAL A N 1
ATOM 1270 C CA . VAL A 1 168 ? -0.513 -3.153 -7.643 1.00 96.88 168 VAL A CA 1
ATOM 1271 C C . VAL A 1 168 ? -0.337 -2.324 -6.369 1.00 96.88 168 VAL A C 1
ATOM 1273 O O . VAL A 1 168 ? -1.201 -2.367 -5.497 1.00 96.88 168 VAL A O 1
ATOM 1276 N N . ALA A 1 169 ? 0.739 -1.537 -6.270 1.00 95.75 169 ALA A N 1
ATOM 1277 C CA . ALA A 1 169 ? 0.999 -0.688 -5.107 1.00 95.75 169 ALA A CA 1
ATOM 1278 C C . ALA A 1 169 ? -0.087 0.383 -4.921 1.00 95.75 169 ALA A C 1
ATOM 1280 O O . ALA A 1 169 ? -0.541 0.608 -3.801 1.00 95.75 169 ALA A O 1
ATOM 1281 N N . THR A 1 170 ? -0.545 1.007 -6.011 1.00 95.75 170 THR A N 1
ATOM 1282 C CA . THR A 1 170 ? -1.624 1.999 -5.970 1.00 95.75 170 THR A CA 1
ATOM 1283 C C . THR A 1 170 ? -2.940 1.384 -5.503 1.00 95.75 170 THR A C 1
ATOM 1285 O O . THR A 1 170 ? -3.570 1.942 -4.609 1.00 95.75 170 THR A O 1
ATOM 1288 N N . LEU A 1 171 ? -3.352 0.234 -6.047 1.00 96.62 171 LEU A N 1
ATOM 1289 C CA . LEU A 1 171 ? -4.584 -0.436 -5.610 1.00 96.62 171 LEU A CA 1
ATOM 1290 C C . LEU A 1 171 ? -4.522 -0.866 -4.145 1.00 96.62 171 LEU A C 1
ATOM 1292 O O . LEU A 1 171 ? -5.475 -0.645 -3.402 1.00 96.62 171 LEU A O 1
ATOM 1296 N N . ALA A 1 172 ? -3.391 -1.431 -3.723 1.00 97.19 172 ALA A N 1
ATOM 1297 C CA . ALA A 1 172 ? -3.175 -1.806 -2.334 1.00 97.19 172 ALA A CA 1
ATOM 1298 C C . ALA A 1 172 ? -3.275 -0.584 -1.404 1.00 97.19 172 ALA A C 1
ATOM 1300 O O . ALA A 1 172 ? -3.958 -0.647 -0.386 1.00 97.19 172 ALA A O 1
ATOM 1301 N N . GLY A 1 173 ? -2.687 0.554 -1.789 1.00 96.00 173 GLY A N 1
ATOM 1302 C CA . GLY A 1 173 ? -2.822 1.809 -1.049 1.00 96.00 173 GLY A CA 1
ATOM 1303 C C . GLY A 1 173 ? -4.267 2.300 -0.951 1.00 96.00 173 GLY A C 1
ATOM 1304 O O . GLY A 1 173 ? -4.716 2.636 0.141 1.00 96.00 173 GLY A O 1
ATOM 1305 N N . TRP A 1 174 ? -5.027 2.257 -2.050 1.00 96.88 174 TRP A N 1
ATOM 1306 C CA . TRP A 1 174 ? -6.457 2.591 -2.036 1.00 96.88 174 TRP A CA 1
ATOM 1307 C C . TRP A 1 174 ? -7.269 1.672 -1.121 1.00 96.88 174 TRP A C 1
ATOM 1309 O O . TRP A 1 174 ? -8.177 2.128 -0.430 1.00 96.88 174 TRP A O 1
ATOM 1319 N N . TYR A 1 175 ? -6.941 0.381 -1.076 1.00 96.56 175 TYR A N 1
ATOM 1320 C CA . TYR A 1 175 ? -7.610 -0.560 -0.178 1.00 96.56 175 TYR A CA 1
ATOM 1321 C C . TYR A 1 175 ? -7.319 -0.216 1.284 1.00 96.56 175 TYR A C 1
ATOM 1323 O O . TYR A 1 175 ? -8.241 -0.171 2.095 1.00 96.56 175 TYR A O 1
ATOM 1331 N N . VAL A 1 176 ? -6.066 0.105 1.616 1.00 96.31 176 VAL A N 1
ATOM 1332 C CA . VAL A 1 176 ? -5.683 0.569 2.957 1.00 96.31 176 VAL A CA 1
ATOM 1333 C C . VAL A 1 176 ? -6.446 1.837 3.347 1.00 96.31 176 VAL A C 1
ATOM 1335 O O . VAL A 1 176 ? -6.952 1.933 4.467 1.00 96.31 176 VAL A O 1
ATOM 1338 N N . THR A 1 177 ? -6.557 2.816 2.447 1.00 93.94 177 THR A N 1
ATOM 1339 C CA . THR A 1 177 ? -7.197 4.097 2.770 1.00 93.94 177 THR A CA 1
ATOM 1340 C C . THR A 1 177 ? -8.713 3.986 2.891 1.00 93.94 177 THR A C 1
ATOM 1342 O O . THR A 1 177 ? -9.267 4.527 3.853 1.00 93.94 177 THR A O 1
ATOM 1345 N N . GLU A 1 178 ? -9.368 3.290 1.959 1.00 94.88 178 GLU A N 1
ATOM 1346 C CA . GLU A 1 178 ? -10.831 3.205 1.866 1.00 94.88 178 GLU A CA 1
ATOM 1347 C C . GLU A 1 178 ? -11.419 2.146 2.796 1.00 94.88 178 GLU A C 1
ATOM 1349 O O . GLU A 1 178 ? -12.347 2.443 3.551 1.00 94.88 178 GLU A O 1
ATOM 1354 N N . ILE A 1 179 ? -10.869 0.926 2.802 1.00 96.06 179 ILE A N 1
ATOM 1355 C CA . ILE A 1 179 ? -11.335 -0.119 3.724 1.00 96.06 179 ILE A CA 1
ATOM 1356 C C . ILE A 1 179 ? -10.963 0.267 5.152 1.00 96.06 179 ILE A C 1
ATOM 1358 O O . ILE A 1 179 ? -11.782 0.133 6.054 1.00 96.06 179 ILE A O 1
ATOM 1362 N N . GLY A 1 180 ? -9.779 0.850 5.351 1.00 94.75 180 GLY A N 1
ATOM 1363 C CA . GLY A 1 180 ? -9.350 1.334 6.658 1.00 94.75 180 GLY A CA 1
ATOM 1364 C C . GLY A 1 180 ? -10.189 2.489 7.217 1.00 94.75 180 GLY A C 1
ATOM 1365 O O . GLY A 1 180 ? -10.035 2.824 8.386 1.00 94.75 180 GLY A O 1
ATOM 1366 N N . ARG A 1 181 ? -11.034 3.141 6.403 1.00 94.75 181 ARG A N 1
ATOM 1367 C CA . ARG A 1 181 ? -11.974 4.174 6.872 1.00 94.75 181 ARG A CA 1
ATOM 1368 C C . ARG A 1 181 ? -13.291 3.572 7.368 1.00 94.75 181 ARG A C 1
ATOM 1370 O O . ARG A 1 181 ? -14.023 4.243 8.093 1.00 94.75 181 ARG A O 1
ATOM 1377 N N . GLN A 1 182 ? -13.607 2.331 6.994 1.00 95.44 182 GLN A N 1
ATOM 1378 C CA . GLN A 1 182 ? -14.798 1.649 7.497 1.00 95.44 182 GLN A CA 1
ATOM 1379 C C . GLN A 1 182 ? -14.761 1.595 9.034 1.00 95.44 182 GLN A C 1
ATOM 1381 O O . GLN A 1 182 ? -13.680 1.452 9.603 1.00 95.44 182 GLN A O 1
ATOM 1386 N N . PRO A 1 183 ? -15.909 1.737 9.717 1.00 95.00 183 PRO A N 1
ATOM 1387 C CA . PRO A 1 183 ? -17.278 1.804 9.189 1.00 95.00 183 PRO A CA 1
ATOM 1388 C C . PRO A 1 183 ? -17.759 3.222 8.815 1.00 95.00 183 PRO A C 1
ATOM 1390 O O . PRO A 1 183 ? -18.963 3.462 8.732 1.00 95.00 183 PRO A O 1
ATOM 1393 N N . PHE A 1 184 ? -16.860 4.190 8.618 1.00 94.56 184 PHE A N 1
ATOM 1394 C CA . PHE A 1 184 ? -17.220 5.595 8.431 1.00 94.56 184 PHE A CA 1
ATOM 1395 C C . PHE A 1 184 ? -17.128 6.071 6.970 1.00 94.56 184 PHE A C 1
ATOM 1397 O O . PHE A 1 184 ? -16.205 5.739 6.224 1.00 94.56 184 PHE A O 1
ATOM 1404 N N . VAL A 1 185 ? -18.075 6.925 6.573 1.00 93.06 185 VAL A N 1
ATOM 1405 C CA . VAL A 1 185 ? -17.954 7.796 5.388 1.00 93.06 185 VAL A CA 1
ATOM 1406 C C . VAL A 1 185 ? -17.178 9.048 5.778 1.00 93.06 185 VAL A C 1
ATOM 1408 O O . VAL A 1 185 ? -16.169 9.380 5.160 1.00 93.06 185 VAL A O 1
ATOM 1411 N N . VAL A 1 186 ? -17.627 9.697 6.858 1.00 92.31 186 VAL A N 1
ATOM 1412 C CA . VAL A 1 186 ? -16.927 10.794 7.530 1.00 92.31 186 VAL A CA 1
ATOM 1413 C C . VAL A 1 186 ? -16.485 10.266 8.884 1.00 92.31 186 VAL A C 1
ATOM 1415 O O . VAL A 1 186 ? -17.324 9.945 9.728 1.00 92.31 186 VAL A O 1
ATOM 1418 N N . TYR A 1 187 ? -15.172 10.122 9.061 1.00 89.69 187 TYR A N 1
ATOM 1419 C CA . TYR A 1 187 ? -14.588 9.497 10.246 1.00 89.69 187 TYR A CA 1
ATOM 1420 C C . TYR A 1 187 ? -15.107 10.144 11.538 1.00 89.69 187 TYR A C 1
ATOM 1422 O O . TYR A 1 187 ? -15.136 11.367 11.642 1.00 89.69 187 TYR A O 1
ATOM 1430 N N . GLY A 1 188 ? -15.572 9.322 12.483 1.00 88.50 188 GLY A N 1
ATOM 1431 C CA . GLY A 1 188 ? -16.125 9.769 13.767 1.00 88.50 188 GLY A CA 1
ATOM 1432 C C . GLY A 1 188 ? -17.520 10.409 13.718 1.00 88.50 188 GLY A C 1
ATOM 1433 O O . GLY A 1 188 ? -18.113 10.610 14.774 1.00 88.50 188 GLY A O 1
ATOM 1434 N N . HIS A 1 189 ? -18.074 10.694 12.533 1.00 91.50 189 HIS A N 1
ATOM 1435 C CA . HIS A 1 189 ? -19.317 11.465 12.399 1.00 91.50 189 HIS A CA 1
ATOM 1436 C C . HIS A 1 189 ? -20.447 10.734 11.669 1.00 91.50 189 HIS A C 1
ATOM 1438 O O . HIS A 1 189 ? -21.589 10.810 12.110 1.00 91.50 189 HIS A O 1
ATOM 1444 N N . LEU A 1 190 ? -20.160 10.047 10.557 1.00 94.19 190 LEU A N 1
ATOM 1445 C CA . LEU A 1 190 ? -21.189 9.454 9.695 1.00 94.19 190 LEU A CA 1
ATOM 1446 C C . LEU A 1 190 ? -20.801 8.037 9.283 1.00 94.19 190 LEU A C 1
ATOM 1448 O O . LEU A 1 190 ? -19.766 7.849 8.631 1.00 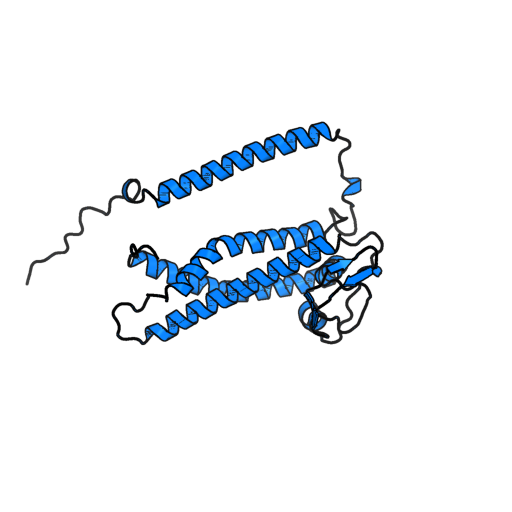94.19 190 LEU A O 1
ATOM 1452 N N . ARG A 1 191 ? -21.622 7.043 9.641 1.00 94.19 191 ARG A N 1
ATOM 1453 C CA . ARG A 1 191 ? -21.369 5.638 9.296 1.00 94.19 191 ARG A CA 1
ATOM 1454 C C . ARG A 1 191 ? -21.850 5.319 7.886 1.00 94.19 191 ARG A C 1
ATOM 1456 O O . ARG A 1 191 ? -22.798 5.913 7.384 1.00 94.19 191 ARG A O 1
ATOM 1463 N N . THR A 1 192 ? -21.215 4.340 7.249 1.00 93.12 192 THR A N 1
ATOM 1464 C CA . THR A 1 192 ? -21.603 3.851 5.916 1.00 93.12 192 THR A CA 1
ATOM 1465 C C . THR A 1 192 ? -23.003 3.251 5.898 1.00 93.12 192 THR A C 1
ATOM 1467 O O . THR A 1 192 ? -23.727 3.442 4.924 1.00 93.12 192 THR A O 1
ATOM 1470 N N . ALA A 1 193 ? -23.412 2.602 6.990 1.00 91.44 193 ALA A N 1
ATOM 1471 C CA . ALA A 1 193 ? -24.754 2.048 7.146 1.00 91.44 193 ALA A CA 1
ATOM 1472 C C . ALA A 1 193 ? -25.858 3.123 7.119 1.00 91.44 193 ALA A C 1
ATOM 1474 O O . ALA A 1 193 ? -26.934 2.863 6.588 1.00 91.44 193 ALA A O 1
ATOM 1475 N N . ASP A 1 194 ? -25.580 4.332 7.617 1.00 91.50 194 ASP A N 1
ATOM 1476 C CA . ASP A 1 194 ? -26.577 5.407 7.734 1.00 91.50 194 ASP A CA 1
ATOM 1477 C C . ASP A 1 194 ? -26.865 6.099 6.389 1.00 91.50 194 ASP A C 1
ATOM 1479 O O . ASP A 1 194 ? -27.883 6.767 6.229 1.00 91.50 194 ASP A O 1
ATOM 1483 N N . VAL A 1 195 ? -25.964 5.947 5.413 1.00 90.69 195 VAL A N 1
ATOM 1484 C CA . VAL A 1 195 ? -26.051 6.577 4.079 1.00 90.69 195 VAL A CA 1
ATOM 1485 C C . VAL A 1 195 ? -26.449 5.560 3.001 1.00 90.69 195 VAL A C 1
ATOM 1487 O O . VAL A 1 195 ? -26.654 5.914 1.839 1.00 90.69 195 VAL A O 1
ATOM 1490 N N . ALA A 1 196 ? -26.559 4.280 3.360 1.00 87.69 196 ALA A N 1
ATOM 1491 C CA . ALA A 1 196 ? -26.932 3.235 2.423 1.00 87.69 196 ALA A CA 1
ATOM 1492 C C . ALA A 1 196 ? -28.377 3.435 1.928 1.00 87.69 196 ALA A C 1
ATOM 1494 O O . ALA A 1 196 ? -29.314 3.595 2.708 1.00 87.69 196 ALA A O 1
ATOM 1495 N N . THR A 1 197 ? -28.569 3.413 0.608 1.00 84.44 197 THR A N 1
ATOM 1496 C CA . THR A 1 197 ? -29.898 3.547 -0.001 1.00 84.44 197 THR A CA 1
ATOM 1497 C C . THR A 1 197 ? -30.749 2.305 0.248 1.00 84.44 197 THR A C 1
ATOM 1499 O O . THR A 1 197 ? -30.239 1.190 0.184 1.00 84.44 197 THR A O 1
ATOM 1502 N N . SER A 1 198 ? -32.063 2.471 0.378 1.00 87.12 198 SER A N 1
ATOM 1503 C CA . SER A 1 198 ? -33.038 1.377 0.517 1.00 87.12 198 SER A CA 1
ATOM 1504 C C . SER A 1 198 ? -33.437 0.704 -0.808 1.00 87.12 198 SER A C 1
ATOM 1506 O O . SER A 1 198 ? -34.472 0.040 -0.888 1.00 87.12 198 SER A O 1
ATOM 1508 N N . LEU A 1 199 ? -32.644 0.884 -1.871 1.00 91.94 199 LEU A N 1
ATOM 1509 C CA . LEU A 1 199 ? -32.929 0.303 -3.181 1.00 91.94 199 LEU A CA 1
ATOM 1510 C C . LEU A 1 199 ? -32.840 -1.232 -3.143 1.00 91.94 199 LEU A C 1
ATOM 1512 O O . LEU A 1 199 ? -31.949 -1.777 -2.489 1.00 91.94 199 LEU A O 1
ATOM 1516 N N . PRO A 1 200 ? -33.703 -1.950 -3.888 1.00 93.44 200 PRO A N 1
ATOM 1517 C CA . PRO A 1 200 ? -33.641 -3.404 -3.952 1.00 93.44 200 PRO A CA 1
ATOM 1518 C C . PRO A 1 200 ? -32.290 -3.902 -4.481 1.00 93.44 200 PRO A C 1
ATOM 1520 O O . PRO A 1 200 ? -31.821 -3.455 -5.533 1.00 93.44 200 PRO A O 1
ATOM 1523 N N . SER A 1 201 ? -31.711 -4.905 -3.816 1.00 92.62 201 SER A N 1
ATOM 1524 C CA . SER A 1 201 ? -30.433 -5.521 -4.203 1.00 92.62 201 SER A CA 1
ATOM 1525 C C . SER A 1 201 ? -30.344 -5.937 -5.683 1.00 92.62 201 SER A C 1
ATOM 1527 O O . SER A 1 201 ? -29.283 -5.734 -6.276 1.00 92.62 201 SER A O 1
ATOM 1529 N N . PRO A 1 202 ? -31.414 -6.448 -6.339 1.00 95.56 202 PRO A N 1
ATOM 1530 C CA . PRO A 1 202 ? -31.362 -6.781 -7.764 1.00 95.56 202 PRO A CA 1
ATOM 1531 C C . PRO A 1 202 ? -31.095 -5.581 -8.681 1.00 95.56 202 PRO A C 1
ATOM 1533 O O . PRO A 1 202 ? -30.414 -5.735 -9.692 1.00 95.56 202 PRO A O 1
ATOM 1536 N N . MET A 1 203 ? -31.583 -4.382 -8.338 1.00 94.75 203 MET A N 1
ATOM 1537 C CA . MET A 1 203 ? -31.326 -3.178 -9.139 1.00 94.75 203 MET A CA 1
ATOM 1538 C C . MET A 1 203 ? -29.860 -2.763 -9.050 1.00 94.75 203 MET A C 1
ATOM 1540 O O . MET A 1 203 ? -29.249 -2.449 -10.069 1.00 94.75 203 MET A O 1
ATOM 1544 N N . ILE A 1 204 ? -29.289 -2.814 -7.844 1.00 94.06 204 ILE A N 1
ATOM 1545 C CA . ILE A 1 204 ? -27.870 -2.528 -7.603 1.00 94.06 204 ILE A CA 1
ATOM 1546 C C . ILE A 1 204 ? -26.999 -3.544 -8.351 1.00 94.06 204 ILE A C 1
ATOM 1548 O O . ILE A 1 204 ? -26.049 -3.167 -9.032 1.00 94.06 204 ILE A O 1
ATOM 1552 N N . ALA A 1 205 ? -27.345 -4.832 -8.279 1.00 94.69 205 ALA A N 1
ATOM 1553 C CA . ALA A 1 205 ? -26.624 -5.881 -8.994 1.00 94.69 205 ALA A CA 1
ATOM 1554 C C . ALA A 1 205 ? -26.689 -5.685 -10.517 1.00 94.69 205 ALA A C 1
ATOM 1556 O O . ALA A 1 205 ? -25.675 -5.843 -11.197 1.00 94.69 205 ALA A O 1
ATOM 1557 N N . ALA A 1 206 ? -27.851 -5.302 -11.055 1.00 96.56 206 ALA A N 1
ATOM 1558 C CA . ALA A 1 206 ? -28.022 -5.050 -12.482 1.00 96.56 206 ALA A CA 1
ATOM 1559 C C . ALA A 1 206 ? -27.173 -3.863 -12.967 1.00 96.56 206 ALA A C 1
ATOM 1561 O O . ALA A 1 206 ? -26.449 -3.996 -13.955 1.00 96.56 206 ALA A O 1
ATOM 1562 N N . THR A 1 207 ? -27.207 -2.723 -12.266 1.00 96.25 207 THR A N 1
ATOM 1563 C CA . THR A 1 207 ? -26.408 -1.546 -12.646 1.00 96.25 207 THR A CA 1
ATOM 1564 C C . THR A 1 207 ? -24.914 -1.796 -12.471 1.00 96.25 207 THR A C 1
ATOM 1566 O O . THR A 1 207 ? -24.142 -1.472 -13.371 1.00 96.25 207 THR A O 1
ATOM 1569 N N . LEU A 1 208 ? -24.495 -2.445 -11.379 1.00 96.00 208 LEU A N 1
ATOM 1570 C CA . LEU A 1 208 ? -23.105 -2.858 -11.175 1.00 96.00 208 LEU A CA 1
ATOM 1571 C C . LEU A 1 208 ? -22.630 -3.777 -12.305 1.00 96.00 208 LEU A C 1
ATOM 1573 O O . LEU A 1 208 ? -21.560 -3.555 -12.865 1.00 96.00 208 LEU A O 1
ATOM 1577 N N . THR A 1 209 ? -23.437 -4.768 -12.686 1.00 97.62 209 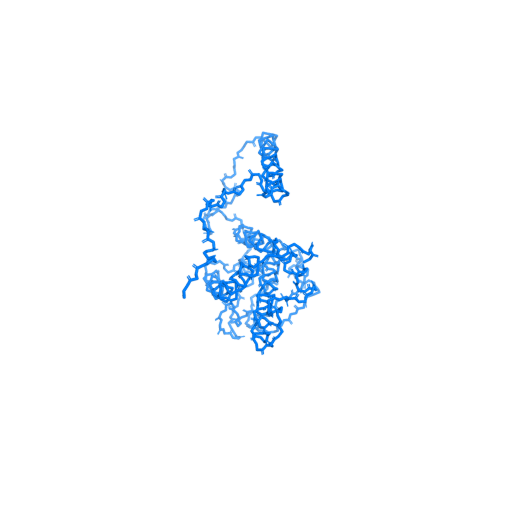THR A N 1
ATOM 1578 C CA . THR A 1 209 ? -23.114 -5.677 -13.796 1.00 97.62 209 THR A CA 1
ATOM 1579 C C . THR A 1 209 ? -22.960 -4.912 -15.108 1.00 97.62 209 THR A C 1
ATOM 1581 O O . THR A 1 209 ? -21.993 -5.135 -15.835 1.00 97.62 209 THR A O 1
ATOM 1584 N N . ALA A 1 210 ? -23.855 -3.962 -15.394 1.00 97.69 210 ALA A N 1
ATOM 1585 C CA . ALA A 1 210 ? -23.746 -3.114 -16.577 1.00 97.69 210 ALA A CA 1
ATOM 1586 C C . ALA A 1 210 ? -22.441 -2.295 -16.579 1.00 97.69 210 ALA A C 1
ATOM 1588 O O . ALA A 1 210 ? -21.728 -2.290 -17.584 1.00 97.69 210 ALA A O 1
ATOM 1589 N N . TYR A 1 211 ? -22.076 -1.671 -15.452 1.00 97.62 211 TYR A N 1
ATOM 1590 C CA . TYR A 1 211 ? -20.803 -0.952 -15.320 1.00 97.62 211 TYR A CA 1
ATOM 1591 C C . TYR A 1 211 ? -19.591 -1.868 -15.514 1.00 97.62 211 TYR A C 1
ATOM 1593 O O . TYR A 1 211 ? -18.663 -1.500 -16.232 1.00 97.62 211 TYR A O 1
ATOM 1601 N N . LEU A 1 212 ? -19.602 -3.069 -14.928 1.00 97.50 212 LEU A N 1
ATOM 1602 C CA . LEU A 1 212 ? -18.520 -4.043 -15.081 1.00 97.50 212 LEU A CA 1
ATOM 1603 C C . LEU A 1 212 ? -18.346 -4.483 -16.539 1.00 97.50 212 LEU A C 1
ATOM 1605 O O . LEU A 1 212 ? -17.213 -4.575 -17.008 1.00 97.50 212 LEU A O 1
ATOM 1609 N N . ILE A 1 213 ? -19.441 -4.702 -17.274 1.00 98.06 213 ILE A N 1
ATOM 1610 C CA . ILE A 1 213 ? -19.395 -5.039 -18.705 1.00 98.06 213 ILE A CA 1
ATOM 1611 C C . ILE A 1 213 ? -18.774 -3.891 -19.503 1.00 98.06 213 ILE A C 1
ATOM 1613 O O . ILE A 1 213 ? -17.856 -4.117 -20.293 1.00 98.06 213 ILE A O 1
ATOM 1617 N N . VAL A 1 214 ? -19.239 -2.657 -19.283 1.00 98.06 214 VAL A N 1
ATOM 1618 C CA . VAL A 1 214 ? -18.733 -1.478 -20.000 1.00 98.06 214 VAL A CA 1
ATOM 1619 C C . VAL A 1 214 ? -17.249 -1.261 -19.708 1.00 98.06 214 VAL A C 1
ATOM 1621 O O . VAL A 1 214 ? -16.456 -1.128 -20.639 1.00 98.06 214 VAL A O 1
ATOM 1624 N N . TYR A 1 215 ? -16.840 -1.277 -18.439 1.00 96.69 215 TYR A N 1
ATOM 1625 C CA . TYR A 1 215 ? -15.435 -1.103 -18.065 1.00 96.69 215 TYR A CA 1
ATOM 1626 C C . TYR A 1 215 ? -14.554 -2.263 -18.529 1.00 96.69 215 TYR A C 1
ATOM 1628 O O . TYR A 1 215 ? -13.432 -2.022 -18.973 1.00 96.69 215 TYR A O 1
ATOM 1636 N N . GLY A 1 216 ? -15.064 -3.495 -18.518 1.00 97.38 216 GLY A N 1
ATOM 1637 C CA . GLY A 1 216 ? -14.376 -4.649 -19.090 1.00 97.38 216 GLY A CA 1
ATOM 1638 C C . GLY A 1 216 ? -14.118 -4.479 -20.589 1.00 97.38 216 GLY A C 1
ATOM 1639 O O . GLY A 1 216 ? -12.986 -4.648 -21.043 1.00 97.38 216 GLY A O 1
ATOM 1640 N N . LEU A 1 217 ? -15.134 -4.070 -21.355 1.00 97.56 217 LEU A N 1
ATOM 1641 C CA . LEU A 1 217 ? -15.006 -3.820 -22.792 1.00 97.56 217 LEU A CA 1
ATOM 1642 C C . LEU A 1 217 ? -14.022 -2.682 -23.092 1.00 97.56 217 LEU A C 1
ATOM 1644 O O . LEU A 1 217 ? -13.175 -2.816 -23.981 1.00 97.56 217 LEU A O 1
ATOM 1648 N N . LEU A 1 218 ? -14.108 -1.578 -22.345 1.00 97.19 218 LEU A N 1
ATOM 1649 C CA . LEU A 1 218 ? -13.192 -0.446 -22.486 1.00 97.19 218 LEU A CA 1
ATOM 1650 C C . LEU A 1 218 ? -11.750 -0.856 -22.187 1.00 97.19 218 LEU A C 1
ATOM 1652 O O . LEU A 1 218 ? -10.854 -0.514 -22.956 1.00 97.19 218 LEU A O 1
ATOM 1656 N N . LEU A 1 219 ? -11.523 -1.631 -21.125 1.00 94.75 219 LEU A N 1
ATOM 1657 C CA . LEU A 1 219 ? -10.194 -2.116 -20.763 1.00 94.75 219 LEU A CA 1
ATOM 1658 C C . LEU A 1 219 ? -9.612 -3.036 -21.845 1.00 94.75 219 LEU A C 1
ATOM 1660 O O . LEU A 1 219 ? -8.468 -2.842 -22.258 1.00 94.75 219 LEU A O 1
ATOM 1664 N N . ILE A 1 220 ? -10.397 -3.998 -22.345 1.00 95.75 220 ILE A N 1
ATOM 1665 C CA . ILE A 1 220 ? -9.977 -4.906 -23.426 1.00 95.75 220 ILE A CA 1
ATOM 1666 C C . ILE A 1 220 ? -9.628 -4.110 -24.686 1.00 95.75 220 ILE A C 1
ATOM 1668 O O . ILE A 1 220 ? -8.578 -4.336 -25.289 1.00 95.75 220 ILE A O 1
ATOM 1672 N N . THR A 1 221 ? -10.478 -3.154 -25.060 1.00 96.00 221 THR A N 1
ATOM 1673 C CA . THR A 1 221 ? -10.268 -2.312 -26.244 1.00 96.00 221 THR A CA 1
ATOM 1674 C C . THR A 1 221 ? -9.009 -1.463 -26.091 1.00 96.00 221 THR A C 1
ATOM 1676 O O . THR A 1 221 ? -8.170 -1.444 -26.987 1.00 96.00 221 THR A O 1
ATOM 1679 N N . TYR A 1 222 ? -8.829 -0.816 -24.939 1.00 93.88 222 TYR A N 1
ATOM 1680 C CA . TYR A 1 222 ? -7.657 0.001 -24.637 1.00 93.88 222 TYR A CA 1
ATOM 1681 C C . TYR A 1 222 ? -6.354 -0.804 -24.726 1.00 93.88 222 TYR A C 1
ATOM 1683 O O . TYR A 1 222 ? -5.430 -0.417 -25.445 1.00 93.88 222 TYR A O 1
ATOM 1691 N N . VAL A 1 223 ? -6.289 -1.961 -24.058 1.00 91.62 223 VAL A N 1
ATOM 1692 C CA . VAL A 1 223 ? -5.115 -2.846 -24.109 1.00 91.62 223 VAL A CA 1
ATOM 1693 C C . VAL A 1 223 ? -4.881 -3.363 -25.533 1.00 91.62 223 VAL A C 1
ATOM 1695 O O . VAL A 1 223 ? -3.736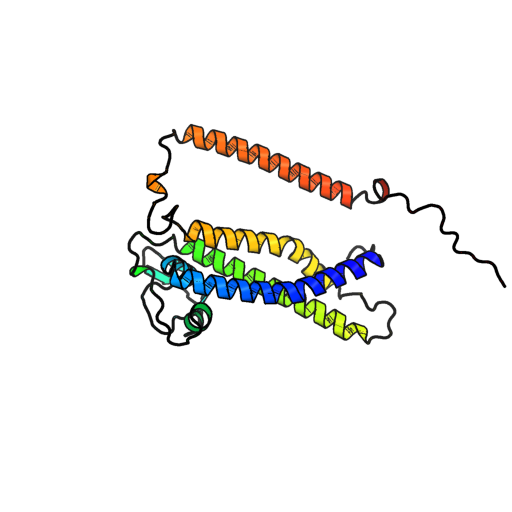 -3.416 -25.984 1.00 91.62 223 VAL A O 1
ATOM 1698 N N . GLY A 1 224 ? -5.949 -3.696 -26.264 1.00 93.00 224 GLY A N 1
ATOM 1699 C CA . GLY A 1 224 ? -5.884 -4.122 -27.662 1.00 93.00 224 GLY A CA 1
ATOM 1700 C C . GLY A 1 224 ? -5.287 -3.056 -28.582 1.00 93.00 224 GLY A C 1
ATOM 1701 O O . GLY A 1 224 ? -4.384 -3.358 -29.362 1.00 93.00 224 GLY A O 1
ATOM 1702 N N . VAL A 1 225 ? -5.724 -1.800 -28.445 1.00 92.81 225 VAL A N 1
ATOM 1703 C CA . VAL A 1 225 ? -5.189 -0.661 -29.206 1.00 92.81 225 VAL A CA 1
ATOM 1704 C C . VAL A 1 225 ? -3.715 -0.428 -28.877 1.00 92.81 225 VAL A C 1
ATOM 1706 O O . VAL A 1 225 ? -2.903 -0.311 -29.794 1.00 92.81 225 VAL A O 1
ATOM 1709 N N . LEU A 1 226 ? -3.335 -0.433 -27.594 1.00 88.69 226 LEU A N 1
ATOM 1710 C CA . LEU A 1 226 ? -1.932 -0.275 -27.195 1.00 88.69 226 LEU A CA 1
ATOM 1711 C C . LEU A 1 226 ? -1.041 -1.383 -27.758 1.00 88.69 226 LEU A C 1
ATOM 1713 O O . LEU A 1 226 ? 0.049 -1.104 -28.260 1.00 88.69 226 LEU A O 1
ATOM 1717 N N . LYS A 1 227 ? -1.505 -2.636 -27.706 1.00 87.56 227 LYS A N 1
ATOM 1718 C CA . LYS A 1 227 ? -0.780 -3.771 -28.279 1.00 87.56 227 LYS A CA 1
ATOM 1719 C C . LYS A 1 227 ? -0.620 -3.612 -29.791 1.00 87.56 227 LYS A C 1
ATOM 1721 O O . LYS A 1 227 ? 0.493 -3.749 -30.289 1.00 87.56 227 LYS A O 1
ATOM 1726 N N . TYR A 1 228 ? -1.692 -3.260 -30.501 1.00 88.50 228 TYR A N 1
ATOM 1727 C CA . TYR A 1 228 ? -1.654 -3.024 -31.946 1.00 88.50 228 TYR A CA 1
ATOM 1728 C C . TYR A 1 228 ? -0.666 -1.908 -32.321 1.00 88.50 228 TYR A C 1
ATOM 1730 O O . TYR A 1 228 ? 0.143 -2.073 -33.233 1.00 88.50 228 TYR A O 1
ATOM 1738 N N . MET A 1 229 ? -0.671 -0.791 -31.587 1.00 85.25 229 MET A N 1
ATOM 1739 C CA . MET A 1 229 ? 0.279 0.307 -31.797 1.00 85.25 229 MET A CA 1
ATOM 1740 C C . MET A 1 229 ? 1.728 -0.122 -31.536 1.00 85.25 229 MET A C 1
ATOM 1742 O O . MET A 1 229 ? 2.628 0.268 -32.280 1.00 85.25 229 MET A O 1
ATOM 1746 N N . ALA A 1 230 ? 1.961 -0.934 -30.502 1.00 80.56 230 ALA A N 1
ATOM 1747 C CA . ALA A 1 230 ? 3.288 -1.442 -30.168 1.00 80.56 230 ALA A CA 1
ATOM 1748 C C . ALA A 1 230 ? 3.817 -2.462 -31.195 1.00 80.56 230 ALA A C 1
ATOM 1750 O O . ALA A 1 230 ? 5.027 -2.529 -31.418 1.00 80.56 230 ALA A O 1
ATOM 1751 N N . GLU A 1 231 ? 2.936 -3.247 -31.821 1.00 80.44 231 GLU A N 1
ATOM 1752 C CA . GLU A 1 231 ? 3.282 -4.241 -32.849 1.00 80.44 231 GLU A CA 1
ATOM 1753 C C . GLU A 1 231 ? 3.438 -3.619 -34.249 1.00 80.44 231 GLU A C 1
ATOM 1755 O O . GLU A 1 231 ? 4.225 -4.126 -35.052 1.00 80.44 231 GLU A O 1
ATOM 1760 N N . ASN A 1 232 ? 2.791 -2.475 -34.518 1.00 80.88 232 ASN A N 1
ATOM 1761 C CA . ASN A 1 232 ? 2.803 -1.797 -35.822 1.00 80.88 232 ASN A CA 1
ATOM 1762 C C . ASN A 1 232 ? 3.467 -0.393 -35.795 1.00 80.88 232 ASN A C 1
ATOM 1764 O O . ASN A 1 232 ? 2.883 0.569 -36.309 1.00 80.88 232 ASN A O 1
ATOM 1768 N N . PRO A 1 233 ? 4.702 -0.230 -35.275 1.00 66.44 233 PRO A N 1
ATOM 1769 C CA . PRO A 1 233 ? 5.302 1.088 -35.030 1.00 66.44 233 PRO A CA 1
ATOM 1770 C C . PRO A 1 233 ? 5.588 1.897 -36.309 1.00 66.44 233 PRO A C 1
ATOM 1772 O O . PRO A 1 233 ? 5.627 3.122 -36.270 1.00 66.44 233 PRO A O 1
ATOM 1775 N N . VAL A 1 234 ? 5.761 1.232 -37.457 1.00 60.25 234 VAL A N 1
ATOM 1776 C CA . VAL A 1 234 ? 6.134 1.875 -38.734 1.00 60.25 234 VAL A CA 1
ATOM 1777 C C . VAL A 1 234 ? 4.944 2.560 -39.423 1.00 60.25 234 VAL A C 1
ATOM 1779 O O . VAL A 1 234 ? 5.146 3.485 -40.198 1.00 60.25 234 VAL A O 1
ATOM 1782 N N . LYS A 1 235 ? 3.695 2.171 -39.123 1.00 55.34 235 LYS A N 1
ATOM 1783 C CA . LYS A 1 235 ? 2.501 2.783 -39.744 1.00 55.34 235 LYS A CA 1
ATOM 1784 C C . LYS A 1 235 ? 2.118 4.143 -39.144 1.00 55.34 235 LYS A C 1
ATOM 1786 O O . LYS A 1 235 ? 1.326 4.859 -39.748 1.00 55.34 235 LYS A O 1
ATOM 1791 N N . HIS A 1 236 ? 2.656 4.487 -37.972 1.00 51.16 236 HIS A N 1
ATOM 1792 C CA . HIS A 1 236 ? 2.258 5.677 -37.207 1.00 51.16 236 HIS A CA 1
ATOM 1793 C C . HIS A 1 236 ? 3.439 6.508 -36.688 1.00 51.16 236 HIS A C 1
ATOM 1795 O O . HIS A 1 236 ? 3.234 7.456 -35.932 1.00 51.16 236 HIS A O 1
ATOM 1801 N N . ALA A 1 237 ? 4.674 6.179 -37.080 1.00 50.78 237 ALA A N 1
ATOM 1802 C CA . ALA A 1 237 ? 5.792 7.080 -36.853 1.00 50.78 237 ALA A CA 1
ATOM 1803 C C . ALA A 1 237 ? 5.590 8.327 -37.733 1.00 50.78 237 ALA A C 1
ATOM 1805 O O . ALA A 1 237 ? 5.347 8.160 -38.932 1.00 50.78 237 ALA A O 1
ATOM 1806 N N . PRO A 1 238 ? 5.674 9.559 -37.192 1.00 54.62 238 PRO A N 1
ATOM 1807 C CA . PRO A 1 238 ? 5.772 10.734 -38.045 1.00 54.62 238 PRO A CA 1
ATOM 1808 C C . PRO A 1 238 ? 6.940 10.505 -39.004 1.00 54.62 238 PRO A C 1
ATOM 1810 O O . PRO A 1 238 ? 8.014 10.078 -38.567 1.00 54.62 238 PRO A O 1
ATOM 1813 N N . GLU A 1 239 ? 6.709 10.712 -40.304 1.00 52.41 239 GLU A N 1
ATOM 1814 C CA . GLU A 1 239 ? 7.773 10.628 -41.299 1.00 52.41 239 GLU A CA 1
ATOM 1815 C C . GLU A 1 239 ? 8.951 11.454 -40.792 1.00 52.41 239 GLU A C 1
ATOM 1817 O O . GLU A 1 239 ? 8.820 12.655 -40.540 1.00 52.41 239 GLU A O 1
ATOM 1822 N N . ALA A 1 240 ? 10.096 10.796 -40.586 1.00 52.31 240 ALA A N 1
ATOM 1823 C CA . ALA A 1 240 ? 11.327 11.522 -40.338 1.00 52.31 240 ALA A CA 1
ATOM 1824 C C . ALA A 1 240 ? 11.465 12.534 -41.484 1.00 52.31 240 ALA A C 1
ATOM 1826 O O . ALA A 1 240 ? 11.266 12.131 -42.636 1.00 52.31 240 ALA A O 1
ATOM 1827 N N . PRO A 1 241 ? 11.747 13.819 -41.206 1.00 48.19 241 PRO A N 1
ATOM 1828 C CA . PRO A 1 241 ? 11.847 14.810 -42.262 1.00 48.19 241 PRO A CA 1
ATOM 1829 C C . PRO A 1 241 ? 12.842 14.300 -43.307 1.00 48.19 241 PRO A C 1
ATOM 1831 O O . PRO A 1 241 ? 14.030 14.126 -43.023 1.00 48.19 241 PRO A O 1
ATOM 1834 N N . ARG A 1 242 ? 12.334 13.992 -44.507 1.00 52.59 242 ARG A N 1
ATOM 1835 C CA . ARG A 1 242 ? 13.153 13.656 -45.672 1.00 52.59 242 ARG A CA 1
ATOM 1836 C C . ARG A 1 242 ? 13.901 14.929 -46.047 1.00 52.59 242 ARG A C 1
ATOM 1838 O O . ARG A 1 242 ? 13.370 15.760 -46.772 1.00 52.59 242 ARG A O 1
ATOM 1845 N N . GLY A 1 243 ? 15.084 15.127 -45.477 1.00 49.75 243 GLY A N 1
ATOM 1846 C CA . GLY A 1 243 ? 15.832 16.357 -45.731 1.00 49.75 243 GLY A CA 1
ATOM 1847 C C . GLY A 1 243 ? 16.985 16.679 -44.792 1.00 49.75 243 GLY A C 1
ATOM 1848 O O . GLY A 1 243 ? 17.419 17.821 -44.776 1.00 49.75 243 GLY A O 1
ATOM 1849 N N . ALA A 1 244 ? 17.510 15.725 -44.025 1.00 45.66 244 ALA A N 1
ATOM 1850 C CA . ALA A 1 244 ? 18.874 15.865 -43.528 1.00 45.66 244 ALA A CA 1
ATOM 1851 C C . ALA A 1 244 ? 19.775 15.044 -44.447 1.00 45.66 244 ALA A C 1
ATOM 1853 O O . ALA A 1 244 ? 20.108 13.896 -44.144 1.00 45.66 244 ALA A O 1
ATOM 1854 N N . GLU A 1 245 ? 20.128 15.622 -45.599 1.00 40.84 245 GLU A N 1
ATOM 1855 C CA . GLU A 1 245 ? 21.357 15.222 -46.269 1.00 40.84 245 GLU A CA 1
ATOM 1856 C C . GLU A 1 245 ? 22.468 15.297 -45.220 1.00 40.84 245 GLU A C 1
ATOM 1858 O O . GLU A 1 245 ? 22.863 16.369 -44.760 1.00 40.84 245 GLU A O 1
ATOM 1863 N N . LEU A 1 246 ? 22.947 14.133 -44.789 1.00 49.34 246 LEU A N 1
ATOM 1864 C CA . LEU A 1 246 ? 24.271 14.024 -44.208 1.00 49.34 246 LEU A CA 1
ATOM 1865 C C . LEU A 1 246 ? 25.230 14.428 -45.324 1.00 49.34 246 LEU A C 1
ATOM 1867 O O . LEU A 1 246 ? 25.613 13.592 -46.140 1.00 49.34 246 LEU A O 1
ATOM 1871 N N . GLY A 1 247 ? 25.544 15.723 -45.383 1.00 37.84 247 GLY A N 1
ATOM 1872 C CA . GLY A 1 247 ? 26.499 16.292 -46.316 1.00 37.84 247 GLY A CA 1
ATOM 1873 C C . GLY A 1 247 ? 27.822 15.544 -46.216 1.00 37.84 247 GLY A C 1
ATOM 1874 O O . GLY A 1 247 ? 28.619 15.764 -45.307 1.00 37.84 247 GLY A O 1
ATOM 1875 N N . LYS A 1 248 ? 28.045 14.633 -47.161 1.00 48.84 248 LYS A N 1
ATOM 1876 C CA . LYS A 1 248 ? 29.370 14.184 -47.567 1.00 48.84 248 LYS A CA 1
ATOM 1877 C C . LYS A 1 248 ? 29.739 14.951 -48.832 1.00 48.84 248 LYS A C 1
ATOM 1879 O O . LYS A 1 248 ? 29.373 14.523 -49.918 1.00 48.84 248 LYS A O 1
ATOM 1884 N N . ALA A 1 249 ? 30.438 16.067 -48.651 1.00 38.38 249 ALA A N 1
ATOM 1885 C CA . ALA A 1 249 ? 31.361 16.748 -49.574 1.00 38.38 249 ALA A CA 1
ATOM 1886 C C . ALA A 1 249 ? 31.680 18.091 -48.885 1.00 38.38 249 ALA A C 1
ATOM 1888 O O . ALA A 1 249 ? 30.770 18.869 -48.645 1.00 38.38 249 ALA A O 1
ATOM 1889 N N . GLY A 1 250 ? 32.870 18.384 -48.368 1.00 38.91 250 GLY A N 1
ATOM 1890 C CA . GLY A 1 250 ? 34.178 18.242 -48.988 1.00 38.91 250 GLY A CA 1
ATOM 1891 C C . GLY A 1 250 ? 34.714 19.645 -49.288 1.00 38.91 250 GLY A C 1
ATOM 1892 O O . GLY A 1 250 ? 34.443 20.138 -50.373 1.00 38.91 250 GLY A O 1
ATOM 1893 N N . VAL A 1 251 ? 35.409 20.255 -48.317 1.00 39.69 251 VAL A N 1
ATOM 1894 C CA . VAL A 1 251 ? 36.684 21.009 -48.409 1.00 39.69 251 VAL A CA 1
ATOM 1895 C C . VAL A 1 251 ? 37.344 20.895 -47.038 1.00 39.69 251 VAL A C 1
ATOM 1897 O O . VAL A 1 251 ? 36.614 21.075 -46.037 1.00 39.69 251 VAL A O 1
#

Sequence (251 aa):
IKGSATGGTHKALRAAVIVASVAMPLQFFAGDLHGLNTLEHQPAKVAAMEGIWDTQKGAPLTLFGIPDEAAGTTHYAIQIPKLASLILAHDLNAEIQGINDFPGAHPPVAPVFWSFRVMVGVGTLMLGVAWTTAWMLWRRRRETAPDKTALPRPMLYVLAGMTFSGWVATLAGWYVTEIGRQPFVVYGHLRTADVATSLPSPMIAATLTAYLIVYGLLLITYVGVLKYMAENPVKHAPEAPRGAELGKAGV

Radius of gyration: 25.08 Å; chains: 1; bounding box: 70×38×74 Å